Protein AF-A0A1G4JLS9-F1 (afdb_monomer_lite)

Foldseek 3Di:
DPPCPFLLNPPVLVLLVVQLVLLVVQLVLLVVLCVLVPPPLLSVLSNLLSVLSNVLSVLVNVQSVLQVCCVVPVPPGDHDQLVSVLSSQLSNLLSLLSLLVSLLVLFDDDPPDPVVVVVLNVLSVQLSVLLNVLSVLCSVADPSNVVSLVSQLVSLVSSVVSSVVSLVVSVVVCVVCVVVDDPSNVLSNVLSVQLVVLVVLQSVLSNQQSVQDDSPPPDADQSHPRRHDVVSCCPRHVVSVSVNSVSSSVSSVVSSVVVVVVVVVVVVVVVVVVVD

pLDDT: mean 86.41, std 11.52, range [33.66, 98.06]

Sequence (276 aa):
MSSKVTFWDGKEHIVYVVEIAFYSVLFIASVAALLRRRQLVKGTILCTISALKISGSAVSVHAAIQTVNAINSPDTSKFPSTSLVTVGAILTSLATAPLLVLTRAFCPEDSLHKKLQRFSRILVIVPAILAIVGYNYWADGGSSMDTGIALVKASSILYVALYLLFVASGLKKYLQIRDSATRLEATGIFIVLTAMPFFIVRFVFVIASSFSLTTNMNAHHKFSYFDGDWRISLSMFVVMEFVVEIVYCFGVHLLISREAQQSFASSDEATEKESA

Radius of gyration: 21.75 Å; chains: 1; bounding box: 63×38×75 Å

Structure (mmCIF, N/CA/C/O backbone):
data_AF-A0A1G4JLS9-F1
#
_entry.id   AF-A0A1G4JLS9-F1
#
loop_
_atom_site.group_PDB
_atom_site.id
_atom_site.type_symbol
_atom_site.label_atom_id
_atom_site.label_alt_id
_atom_site.label_comp_id
_atom_site.label_asym_id
_atom_site.label_entity_id
_atom_site.label_seq_id
_atom_site.pdbx_PDB_ins_code
_atom_site.Cartn_x
_atom_site.Cartn_y
_atom_site.Cartn_z
_atom_site.occupancy
_atom_site.B_iso_or_equiv
_atom_site.auth_seq_id
_atom_site.auth_comp_id
_atom_site.auth_asym_id
_atom_site.auth_atom_id
_atom_site.pdbx_PDB_model_num
ATOM 1 N N . MET A 1 1 ? 26.546 -19.305 -27.767 1.00 33.66 1 MET A N 1
ATOM 2 C CA . MET A 1 1 ? 25.163 -18.835 -27.989 1.00 33.66 1 MET A CA 1
ATOM 3 C C . MET A 1 1 ? 24.545 -18.559 -26.627 1.00 33.66 1 MET A C 1
ATOM 5 O O . MET A 1 1 ? 24.064 -19.494 -26.004 1.00 33.66 1 MET A O 1
ATOM 9 N N . SER A 1 2 ? 24.643 -17.331 -26.103 1.00 34.75 2 SER A N 1
ATOM 10 C CA . SER A 1 2 ? 23.827 -16.970 -24.941 1.00 34.75 2 SER A CA 1
ATOM 11 C C . SER A 1 2 ? 22.430 -16.690 -25.478 1.00 34.75 2 SER A C 1
ATOM 13 O O . SER A 1 2 ? 22.245 -15.818 -26.328 1.00 34.75 2 SER A O 1
ATOM 15 N N . SER A 1 3 ? 21.448 -17.491 -25.073 1.00 38.50 3 SER A N 1
ATOM 16 C CA . SER A 1 3 ? 20.059 -17.112 -25.281 1.00 38.50 3 SER A CA 1
ATOM 17 C C . SER A 1 3 ? 19.893 -15.770 -24.581 1.00 38.50 3 SER A C 1
ATOM 19 O O . SER A 1 3 ? 20.027 -15.694 -23.358 1.00 38.50 3 SER A O 1
ATOM 21 N N . LYS A 1 4 ? 19.676 -14.700 -25.352 1.00 44.28 4 LYS A N 1
ATOM 22 C CA . LYS A 1 4 ? 19.118 -13.458 -24.828 1.00 44.28 4 LYS A CA 1
ATOM 23 C C . LYS A 1 4 ? 17.737 -13.830 -24.300 1.00 44.28 4 LYS A C 1
ATOM 25 O O . LYS A 1 4 ? 16.758 -13.759 -25.030 1.00 44.28 4 LYS A O 1
ATOM 30 N N . VAL A 1 5 ? 17.688 -14.305 -23.059 1.00 42.56 5 VAL A N 1
ATOM 31 C CA . VAL A 1 5 ? 16.468 -14.324 -22.264 1.00 42.56 5 VAL A CA 1
ATOM 32 C C . VAL A 1 5 ? 16.201 -12.849 -22.021 1.00 42.56 5 VAL A C 1
ATOM 34 O O . VAL A 1 5 ? 16.728 -12.244 -21.092 1.00 42.56 5 VAL A O 1
ATOM 37 N N . THR A 1 6 ? 15.559 -12.204 -22.992 1.00 47.75 6 THR A N 1
ATOM 38 C CA . THR A 1 6 ? 15.096 -10.837 -22.823 1.00 47.75 6 THR A CA 1
ATOM 39 C C . THR A 1 6 ? 14.130 -10.867 -21.657 1.00 47.75 6 THR A C 1
ATOM 41 O O . THR A 1 6 ? 13.272 -11.741 -21.617 1.00 47.75 6 THR A O 1
ATOM 44 N N . PHE A 1 7 ? 14.292 -9.924 -20.734 1.00 45.03 7 PHE A N 1
ATOM 45 C CA . PHE A 1 7 ? 13.450 -9.665 -19.562 1.00 45.03 7 PHE A CA 1
ATOM 46 C C . PHE A 1 7 ? 11.946 -9.977 -19.760 1.00 45.03 7 PHE A C 1
ATOM 48 O O . PHE A 1 7 ? 11.290 -10.527 -18.887 1.00 45.03 7 PHE A O 1
ATOM 55 N N . TRP A 1 8 ? 11.442 -9.771 -20.975 1.00 49.97 8 TRP A N 1
ATOM 56 C CA . TRP A 1 8 ? 10.083 -10.038 -21.446 1.00 49.97 8 TRP A CA 1
ATOM 57 C C . TRP A 1 8 ? 9.757 -11.501 -21.799 1.00 49.97 8 TRP A C 1
ATOM 59 O O . TRP A 1 8 ? 8.932 -11.755 -22.680 1.00 49.97 8 TRP A O 1
ATOM 69 N N . ASP A 1 9 ? 10.394 -12.472 -21.149 1.00 54.06 9 ASP A N 1
ATOM 70 C CA . ASP A 1 9 ? 10.173 -13.899 -21.395 1.00 54.06 9 ASP A CA 1
ATOM 71 C C . ASP A 1 9 ? 8.788 -14.326 -20.873 1.00 54.06 9 ASP A C 1
ATOM 73 O O . ASP A 1 9 ? 8.632 -14.752 -19.732 1.00 54.06 9 ASP A O 1
ATOM 77 N N . GLY A 1 10 ? 7.752 -14.121 -21.695 1.00 57.81 10 GLY A N 1
ATOM 78 C CA . GLY A 1 10 ? 6.450 -14.802 -21.718 1.00 57.81 10 GLY A CA 1
ATOM 79 C C . GLY A 1 10 ? 5.593 -14.897 -20.445 1.00 57.81 10 GLY A C 1
ATOM 80 O O . GLY A 1 10 ? 4.508 -15.461 -20.525 1.00 57.81 10 GLY A O 1
ATOM 81 N N . LYS A 1 11 ? 6.024 -14.420 -19.273 1.00 70.69 11 LYS A N 1
ATOM 82 C CA . LYS A 1 11 ? 5.353 -14.717 -17.991 1.00 70.69 11 LYS A CA 1
ATOM 83 C C . LYS A 1 11 ? 5.111 -13.502 -17.103 1.00 70.69 11 LYS A C 1
ATOM 85 O O . LYS A 1 11 ? 4.251 -13.573 -16.233 1.00 70.69 11 LYS A O 1
ATOM 90 N N . GLU A 1 12 ? 5.770 -12.371 -17.336 1.00 70.69 12 GLU A N 1
ATOM 91 C CA . GLU A 1 12 ? 5.526 -11.153 -16.544 1.00 70.69 12 GLU A CA 1
ATOM 92 C C . GLU A 1 12 ? 4.135 -10.557 -16.768 1.00 70.69 12 GLU A C 1
ATOM 94 O O . GLU A 1 12 ? 3.485 -10.113 -15.825 1.00 70.69 12 GLU A O 1
ATOM 99 N N . HIS A 1 13 ? 3.613 -10.625 -17.996 1.00 77.25 13 HIS A N 1
ATOM 100 C CA . HIS A 1 13 ? 2.239 -10.200 -18.265 1.00 77.25 13 HIS A CA 1
ATOM 101 C C . HIS A 1 13 ? 1.221 -11.025 -17.462 1.00 77.25 13 HIS A C 1
ATOM 103 O O . HIS A 1 13 ? 0.195 -10.491 -17.053 1.00 77.25 13 HIS A O 1
ATOM 109 N N . ILE A 1 14 ? 1.524 -12.299 -17.176 1.00 83.81 14 ILE A N 1
ATOM 110 C CA . ILE A 1 14 ? 0.695 -13.142 -16.306 1.00 83.81 14 ILE A CA 1
ATOM 111 C C . ILE A 1 14 ? 0.700 -12.578 -14.883 1.00 83.81 14 ILE A C 1
ATOM 113 O O . ILE A 1 14 ? -0.362 -12.496 -14.274 1.00 83.81 14 ILE A O 1
ATOM 117 N N . VAL A 1 15 ? 1.856 -12.138 -14.370 1.00 86.62 15 VAL A N 1
ATOM 118 C CA . VAL A 1 15 ? 1.964 -11.527 -13.033 1.00 86.62 15 VAL A CA 1
ATOM 119 C C . VAL A 1 15 ? 1.059 -10.303 -12.926 1.00 86.62 15 VAL A C 1
ATOM 121 O O . VAL A 1 15 ? 0.224 -10.250 -12.026 1.00 86.62 15 VAL A O 1
ATOM 124 N N . TYR A 1 16 ? 1.128 -9.375 -13.881 1.00 88.06 16 TYR A N 1
ATOM 125 C CA . TYR A 1 16 ? 0.281 -8.183 -13.836 1.00 88.06 16 TYR A CA 1
ATOM 126 C C . TYR A 1 16 ? -1.215 -8.489 -14.016 1.00 88.06 16 TYR A C 1
ATOM 128 O O . TYR A 1 16 ? -2.055 -7.832 -13.404 1.00 88.06 16 TYR A O 1
ATOM 136 N N . VAL A 1 17 ? -1.580 -9.495 -14.819 1.00 90.12 17 VAL A N 1
ATOM 137 C CA . VAL A 1 17 ? -2.979 -9.950 -14.928 1.00 90.12 17 VAL A CA 1
ATOM 138 C C . VAL A 1 17 ? -3.469 -10.527 -13.597 1.00 90.12 17 VAL A C 1
ATOM 140 O O . VAL A 1 17 ? -4.585 -10.224 -13.171 1.00 90.12 17 VAL A O 1
ATOM 143 N N . VAL A 1 18 ? -2.634 -11.316 -12.915 1.00 92.31 18 VAL A N 1
ATOM 144 C CA . VAL A 1 18 ? -2.929 -11.843 -11.575 1.00 92.31 18 VAL A CA 1
ATOM 145 C C . VAL A 1 18 ? -3.077 -10.705 -10.564 1.00 92.31 18 VAL A C 1
ATOM 147 O O . VAL A 1 18 ? -4.016 -10.734 -9.770 1.00 92.31 18 VAL A O 1
ATOM 150 N N . GLU A 1 19 ? -2.226 -9.676 -10.625 1.00 93.00 19 GLU A N 1
ATOM 151 C CA . GLU A 1 19 ? -2.379 -8.456 -9.823 1.00 93.00 19 GLU A CA 1
ATOM 152 C C . GLU A 1 19 ? -3.727 -7.783 -10.072 1.00 93.00 19 GLU A C 1
ATOM 154 O O . GLU A 1 19 ? -4.482 -7.575 -9.124 1.00 93.00 19 GLU A O 1
ATOM 159 N N . ILE A 1 20 ? -4.093 -7.511 -11.326 1.00 94.12 20 ILE A N 1
ATOM 160 C CA . ILE A 1 20 ? -5.385 -6.886 -11.650 1.00 94.12 20 ILE A CA 1
ATOM 161 C C . ILE A 1 20 ? -6.549 -7.705 -11.081 1.00 94.12 20 ILE A C 1
ATOM 163 O O . ILE A 1 20 ? -7.457 -7.131 -10.473 1.00 94.12 20 ILE A O 1
ATOM 167 N N . ALA A 1 21 ? -6.528 -9.031 -11.239 1.00 96.69 21 ALA A N 1
ATOM 168 C CA . ALA A 1 21 ? -7.569 -9.905 -10.705 1.00 96.69 21 ALA A CA 1
ATOM 169 C C . ALA A 1 21 ? -7.642 -9.833 -9.169 1.00 96.69 21 ALA A C 1
ATOM 171 O O . ALA A 1 21 ? -8.723 -9.634 -8.610 1.00 96.69 21 ALA A O 1
ATOM 172 N N . PHE A 1 22 ? -6.495 -9.927 -8.492 1.00 97.00 22 PHE A N 1
ATOM 173 C CA . PHE A 1 22 ? -6.398 -9.832 -7.037 1.00 97.00 22 PHE A CA 1
ATOM 174 C C . PHE A 1 22 ? -6.927 -8.488 -6.515 1.00 97.00 22 PHE A C 1
ATOM 176 O O . PHE A 1 22 ? -7.829 -8.458 -5.673 1.00 97.00 22 PHE A O 1
ATOM 183 N N . TYR A 1 23 ? -6.438 -7.372 -7.061 1.00 96.69 23 TYR A N 1
ATOM 184 C CA . TYR A 1 23 ? -6.847 -6.035 -6.631 1.00 96.69 23 TYR A CA 1
ATOM 185 C C . TYR A 1 23 ? -8.302 -5.720 -6.985 1.00 96.69 23 TYR A C 1
ATOM 187 O O . TYR A 1 23 ? -8.937 -4.942 -6.278 1.00 96.69 23 TYR A O 1
ATOM 195 N N . SER A 1 24 ? -8.874 -6.341 -8.020 1.00 97.38 24 SER A N 1
ATOM 196 C CA . SER A 1 24 ? -10.307 -6.219 -8.324 1.00 97.38 24 SER A CA 1
ATOM 197 C C . SER A 1 24 ? -11.171 -6.867 -7.239 1.00 97.38 24 SER A C 1
ATOM 199 O O . SER A 1 24 ? -12.146 -6.270 -6.780 1.00 97.38 24 SER A O 1
ATOM 201 N N . VAL A 1 25 ? -10.791 -8.060 -6.766 1.00 97.75 25 VAL A N 1
ATOM 202 C CA . VAL A 1 25 ? -11.464 -8.719 -5.633 1.00 97.75 25 VAL A CA 1
ATOM 203 C C . VAL A 1 25 ? -11.295 -7.894 -4.357 1.00 97.75 25 VAL A C 1
ATOM 205 O O . VAL A 1 25 ? -12.270 -7.659 -3.638 1.00 97.75 25 VAL A O 1
ATOM 208 N N . LEU A 1 26 ? -10.082 -7.395 -4.100 1.00 96.62 26 LEU A N 1
ATOM 209 C CA . LEU A 1 26 ? -9.798 -6.526 -2.960 1.00 96.62 26 LEU A CA 1
ATOM 210 C C . LEU A 1 26 ? -10.627 -5.236 -3.009 1.00 96.62 26 LEU A C 1
ATOM 212 O O . LEU A 1 26 ? -11.177 -4.820 -1.987 1.00 96.62 26 LEU A O 1
ATOM 216 N N . PHE A 1 27 ? -10.780 -4.631 -4.189 1.00 97.25 27 PHE A N 1
ATOM 217 C CA . PHE A 1 27 ? -11.602 -3.443 -4.395 1.00 97.25 27 PHE A CA 1
ATOM 218 C C . PHE A 1 27 ? -13.064 -3.716 -4.035 1.00 97.25 27 PHE A C 1
ATOM 220 O O . PHE A 1 27 ? -13.645 -2.970 -3.248 1.00 97.25 27 PHE A O 1
ATOM 227 N N . ILE A 1 28 ? -13.640 -4.827 -4.510 1.00 97.94 28 ILE A N 1
ATOM 228 C CA . ILE A 1 28 ? -15.012 -5.232 -4.164 1.00 97.94 28 ILE A CA 1
ATOM 229 C C . ILE A 1 28 ? -15.156 -5.439 -2.648 1.00 97.94 28 ILE A C 1
ATOM 231 O O . ILE A 1 28 ? -16.092 -4.919 -2.037 1.00 97.94 28 ILE A O 1
ATOM 235 N N . ALA A 1 29 ? -14.213 -6.142 -2.013 1.00 96.69 29 ALA A N 1
ATOM 236 C CA . ALA A 1 29 ? -14.224 -6.361 -0.566 1.00 96.69 29 ALA A CA 1
ATOM 237 C C . ALA A 1 29 ? -14.109 -5.047 0.231 1.00 96.69 29 ALA A C 1
ATOM 239 O O . ALA A 1 29 ? -14.712 -4.905 1.300 1.00 96.69 29 ALA A O 1
ATOM 240 N N . SER A 1 30 ? -13.369 -4.074 -0.299 1.00 95.25 30 SER A N 1
ATOM 241 C CA . SER A 1 30 ? -13.183 -2.747 0.296 1.00 95.25 30 SER A CA 1
ATOM 242 C C . SER A 1 30 ? -14.433 -1.879 0.154 1.00 95.25 30 SER A C 1
ATOM 244 O O . SER A 1 30 ? -14.849 -1.235 1.118 1.00 95.25 30 SER A O 1
ATOM 246 N N . VAL A 1 31 ? -15.099 -1.929 -1.002 1.00 96.44 31 VAL A N 1
ATOM 247 C CA . VAL A 1 31 ? -16.407 -1.294 -1.217 1.00 96.44 31 VAL A CA 1
ATOM 248 C C . VAL A 1 31 ? -17.454 -1.906 -0.285 1.00 96.44 31 VAL A C 1
ATOM 250 O O . VAL A 1 31 ? -18.204 -1.175 0.359 1.00 96.44 31 VAL A O 1
ATOM 253 N N . ALA A 1 32 ? -17.466 -3.231 -0.116 1.00 95.88 32 ALA A N 1
ATOM 254 C CA . ALA A 1 32 ? -18.351 -3.888 0.844 1.00 95.88 32 ALA A CA 1
ATOM 255 C C . ALA A 1 32 ? -18.103 -3.408 2.289 1.00 95.88 32 ALA A C 1
ATOM 257 O O . ALA A 1 32 ? -19.057 -3.194 3.040 1.00 95.88 32 ALA A O 1
ATOM 258 N N . ALA A 1 33 ? -16.843 -3.181 2.678 1.00 93.44 33 ALA A N 1
ATOM 259 C CA . ALA A 1 33 ? -16.509 -2.586 3.974 1.00 93.44 33 ALA A CA 1
ATOM 260 C C . ALA A 1 33 ? -17.016 -1.134 4.104 1.00 93.44 33 ALA A C 1
ATOM 262 O O . ALA A 1 33 ? -17.535 -0.762 5.159 1.00 93.44 33 ALA A O 1
ATOM 263 N N . LEU A 1 34 ? -16.932 -0.329 3.035 1.00 93.88 34 LEU A N 1
ATOM 264 C CA . LEU A 1 34 ? -17.463 1.040 2.996 1.00 93.88 34 LEU A CA 1
ATOM 265 C C . LEU A 1 34 ? -18.986 1.094 3.141 1.00 93.88 34 LEU A C 1
ATOM 267 O O . LEU A 1 34 ? -19.503 1.917 3.898 1.00 93.88 34 LEU A O 1
ATOM 271 N N . LEU A 1 35 ? -19.707 0.195 2.467 1.00 95.00 35 LEU A N 1
ATOM 272 C CA . LEU A 1 35 ? -21.170 0.133 2.526 1.00 95.00 35 LEU A CA 1
ATOM 273 C C . LEU A 1 35 ? -21.692 -0.155 3.941 1.00 95.00 35 LEU A C 1
ATOM 275 O O . LEU A 1 35 ? -22.778 0.294 4.297 1.00 95.00 35 LEU A O 1
ATOM 279 N N . ARG A 1 36 ? -20.896 -0.825 4.786 1.00 92.94 36 ARG A N 1
ATOM 280 C CA . ARG A 1 36 ? -21.226 -1.076 6.200 1.00 92.94 36 ARG A CA 1
ATOM 281 C C . ARG A 1 36 ? -21.041 0.149 7.111 1.00 92.94 36 ARG A C 1
ATOM 283 O O . ARG A 1 36 ? -21.369 0.060 8.288 1.00 92.94 36 ARG A O 1
ATOM 290 N N . ARG A 1 37 ? -20.515 1.275 6.603 1.00 87.94 37 ARG A N 1
ATOM 291 C CA . ARG A 1 37 ? -20.377 2.607 7.248 1.00 87.94 37 ARG A CA 1
ATOM 292 C C . ARG A 1 37 ? -19.648 2.704 8.601 1.00 87.94 37 ARG A C 1
ATOM 294 O O . ARG A 1 37 ? -19.473 3.811 9.094 1.00 87.94 37 ARG A O 1
ATOM 301 N N . ARG A 1 38 ? -19.169 1.604 9.188 1.00 84.94 38 ARG A N 1
ATOM 302 C CA . ARG A 1 38 ? -18.485 1.609 10.497 1.00 84.94 38 ARG A CA 1
ATOM 303 C C . ARG A 1 38 ? -17.008 2.014 10.419 1.00 84.94 38 ARG A C 1
ATOM 305 O O . ARG A 1 38 ? -16.532 2.800 11.224 1.00 84.94 38 ARG A O 1
ATOM 312 N N . GLN A 1 39 ? -16.294 1.546 9.393 1.00 89.38 39 GLN A N 1
ATOM 313 C CA . GLN A 1 39 ? -14.849 1.770 9.216 1.00 89.38 39 GLN A CA 1
ATOM 314 C C . GLN A 1 39 ? -14.535 2.542 7.927 1.00 89.38 39 GLN A C 1
ATOM 316 O O . GLN A 1 39 ? -13.694 2.127 7.128 1.00 89.38 39 GLN A O 1
ATOM 321 N N . LEU A 1 40 ? -15.214 3.678 7.719 1.00 90.94 40 LEU A N 1
ATOM 322 C CA . LEU A 1 40 ? -15.124 4.458 6.476 1.00 90.94 40 LEU A CA 1
ATOM 323 C C . LEU A 1 40 ? -13.686 4.843 6.117 1.00 90.94 40 LEU A C 1
ATOM 325 O O . LEU A 1 40 ? -13.278 4.670 4.978 1.00 90.94 40 LEU A O 1
ATOM 329 N N . VAL A 1 41 ? -12.887 5.300 7.086 1.00 91.56 41 VAL A N 1
ATOM 330 C CA . VAL A 1 41 ? -11.501 5.724 6.822 1.00 91.56 41 VAL A CA 1
ATOM 331 C C . VAL A 1 41 ? -10.661 4.563 6.284 1.00 91.56 41 VAL A C 1
ATOM 333 O O . VAL A 1 41 ? -10.018 4.706 5.247 1.00 91.56 41 VAL A O 1
ATOM 336 N N . LYS A 1 42 ? -10.694 3.400 6.949 1.00 93.56 42 LYS A N 1
ATOM 337 C CA . LYS A 1 42 ? -9.907 2.224 6.544 1.00 93.56 42 LYS A CA 1
ATOM 338 C C . LYS A 1 42 ? -10.390 1.661 5.204 1.00 93.56 42 LYS A C 1
ATOM 340 O O . LYS A 1 42 ? -9.569 1.355 4.345 1.00 93.56 42 LYS A O 1
ATOM 345 N N . GLY A 1 43 ? -11.710 1.590 5.007 1.00 93.56 43 GLY A N 1
ATOM 346 C CA . GLY A 1 43 ? -12.318 1.154 3.748 1.00 93.56 43 GLY A CA 1
ATOM 347 C C . GLY A 1 43 ? -11.975 2.072 2.571 1.00 93.56 43 GLY A C 1
ATOM 348 O O . GLY A 1 43 ? -11.622 1.579 1.502 1.00 93.56 43 GLY A O 1
ATOM 349 N N . THR A 1 44 ? -11.993 3.397 2.768 1.00 95.25 44 THR A N 1
ATOM 350 C CA . THR A 1 44 ? -11.629 4.369 1.724 1.00 95.25 44 THR A CA 1
ATOM 351 C C . THR A 1 44 ? -10.164 4.220 1.348 1.00 95.25 44 THR A C 1
ATOM 353 O O . THR A 1 44 ? -9.842 4.193 0.166 1.00 95.25 44 THR A O 1
ATOM 356 N N . ILE A 1 45 ? -9.275 4.070 2.336 1.00 95.06 45 ILE A N 1
ATOM 357 C CA . ILE A 1 45 ? -7.846 3.874 2.076 1.00 95.06 45 ILE A CA 1
ATOM 358 C C . ILE A 1 45 ? -7.607 2.589 1.267 1.00 95.06 45 ILE A C 1
ATOM 360 O O . ILE A 1 45 ? -6.865 2.634 0.289 1.00 95.06 45 ILE A O 1
ATOM 364 N N . LEU A 1 46 ? -8.264 1.473 1.612 1.00 94.94 46 LEU A N 1
ATOM 365 C CA . LEU A 1 46 ? -8.174 0.224 0.843 1.00 94.94 46 LEU A CA 1
ATOM 366 C C . LEU A 1 46 ? -8.702 0.363 -0.594 1.00 94.94 46 LEU A C 1
ATOM 368 O O . LEU A 1 46 ? -8.092 -0.162 -1.528 1.00 94.94 46 LEU A O 1
ATOM 372 N N . CYS A 1 47 ? -9.794 1.109 -0.795 1.00 95.69 47 CYS A N 1
ATOM 373 C CA . CYS A 1 47 ? -10.295 1.411 -2.138 1.00 95.69 47 CYS A CA 1
ATOM 374 C C . CYS A 1 47 ? -9.273 2.219 -2.944 1.00 95.69 47 CYS A C 1
ATOM 376 O O . CYS A 1 47 ? -9.027 1.896 -4.103 1.00 95.69 47 CYS A O 1
ATOM 378 N N . THR A 1 48 ? -8.641 3.225 -2.330 1.00 94.44 48 THR A N 1
ATOM 379 C CA . THR A 1 48 ? -7.590 4.026 -2.973 1.00 94.44 48 THR A CA 1
ATOM 380 C C . THR A 1 48 ? -6.379 3.174 -3.348 1.00 94.44 48 THR A C 1
ATOM 382 O O . THR A 1 48 ? -5.882 3.308 -4.463 1.00 94.44 48 THR A O 1
ATOM 385 N N . ILE A 1 49 ? -5.921 2.283 -2.458 1.00 94.19 49 ILE A N 1
ATOM 386 C CA . ILE A 1 49 ? -4.825 1.341 -2.748 1.00 94.19 49 ILE A CA 1
ATOM 387 C C . ILE A 1 49 ? -5.185 0.494 -3.969 1.00 94.19 49 ILE A C 1
ATOM 389 O O . ILE A 1 49 ? -4.454 0.498 -4.957 1.00 94.19 49 ILE A O 1
ATOM 393 N N . SER A 1 50 ? -6.350 -0.155 -3.933 1.00 94.88 50 SER A N 1
ATOM 394 C CA . SER A 1 50 ? -6.796 -1.050 -5.004 1.00 94.88 50 SER A CA 1
ATOM 395 C C . SER A 1 50 ? -6.945 -0.310 -6.338 1.00 94.88 50 SER A C 1
ATOM 397 O O . SER A 1 50 ? -6.494 -0.801 -7.366 1.00 94.88 50 SER A O 1
ATOM 399 N N . ALA A 1 51 ? -7.505 0.905 -6.340 1.00 94.81 51 ALA A N 1
ATOM 400 C CA . ALA A 1 51 ? -7.657 1.711 -7.550 1.00 94.81 51 ALA A CA 1
ATOM 401 C C . ALA A 1 51 ? -6.304 2.121 -8.159 1.00 94.81 51 ALA A C 1
ATOM 403 O O . ALA A 1 51 ? -6.113 2.004 -9.373 1.00 94.81 51 ALA A O 1
ATOM 404 N N . LEU A 1 52 ? -5.347 2.557 -7.328 1.00 93.38 52 LEU A N 1
ATOM 405 C CA . LEU A 1 52 ? -3.993 2.898 -7.778 1.00 93.38 52 LEU A CA 1
ATOM 406 C C . LEU A 1 52 ? -3.270 1.673 -8.342 1.00 93.38 52 LEU A C 1
ATOM 408 O O . LEU A 1 52 ? -2.612 1.771 -9.375 1.00 93.38 52 LEU A O 1
ATOM 412 N N . LYS A 1 53 ? -3.432 0.516 -7.697 1.00 93.25 53 LYS A N 1
ATOM 413 C CA . LYS A 1 53 ? -2.799 -0.741 -8.095 1.00 93.25 53 LYS A CA 1
ATOM 414 C C . LYS A 1 53 ? -3.375 -1.332 -9.370 1.00 93.25 53 LYS A C 1
ATOM 416 O O . LYS A 1 53 ? -2.600 -1.721 -10.239 1.00 93.25 53 LYS A O 1
ATOM 421 N N . ILE A 1 54 ? -4.698 -1.322 -9.536 1.00 93.94 54 ILE A N 1
ATOM 422 C CA . ILE A 1 54 ? -5.348 -1.6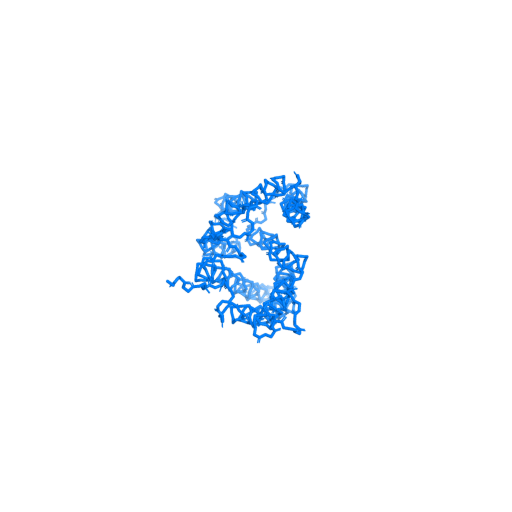98 -10.800 1.00 93.94 54 ILE A CA 1
ATOM 423 C C . ILE A 1 54 ? -4.864 -0.776 -11.923 1.00 93.94 54 ILE A C 1
ATOM 425 O O . ILE A 1 54 ? -4.474 -1.262 -12.979 1.00 93.94 54 ILE A O 1
ATOM 429 N N . SER A 1 55 ? -4.827 0.541 -11.685 1.00 93.06 55 SER A N 1
ATOM 430 C CA . SER A 1 55 ? -4.385 1.516 -12.692 1.00 93.06 55 SER A CA 1
ATOM 431 C C . SER A 1 55 ? -2.917 1.314 -13.081 1.00 93.06 55 SER A C 1
ATOM 433 O O . SER A 1 55 ? -2.601 1.250 -14.266 1.00 93.06 55 SER A O 1
ATOM 435 N N . GLY A 1 56 ? -2.022 1.164 -12.099 1.00 89.69 56 GLY A N 1
ATOM 436 C CA . GLY A 1 56 ? -0.599 0.909 -12.335 1.00 89.69 56 GLY A CA 1
ATOM 437 C C . GLY A 1 56 ? -0.358 -0.412 -13.062 1.00 89.69 56 GLY A C 1
ATOM 438 O O . GLY A 1 56 ? 0.349 -0.437 -14.066 1.00 89.69 56 GLY A O 1
ATOM 439 N N . SER A 1 57 ? -1.019 -1.485 -12.621 1.00 89.81 57 SER A N 1
ATOM 440 C CA . SER A 1 57 ? -0.910 -2.804 -13.253 1.00 89.81 57 SER A CA 1
ATOM 441 C C . SER A 1 57 ? -1.461 -2.798 -14.676 1.00 89.81 57 SER A C 1
ATOM 443 O O . SER A 1 57 ? -0.849 -3.385 -15.557 1.00 89.81 57 SER A O 1
ATOM 445 N N . ALA A 1 58 ? -2.569 -2.100 -14.945 1.00 91.12 58 ALA A N 1
ATOM 446 C CA . ALA A 1 58 ? -3.130 -1.986 -16.292 1.00 91.12 58 ALA A CA 1
ATOM 447 C C . ALA A 1 58 ? -2.174 -1.272 -17.261 1.00 91.12 58 ALA A C 1
ATOM 449 O O . ALA A 1 58 ? -1.994 -1.723 -18.394 1.00 91.12 58 ALA A O 1
ATOM 450 N N . VAL A 1 59 ? -1.518 -0.197 -16.806 1.00 90.81 59 VAL A N 1
ATOM 451 C CA . VAL A 1 59 ? -0.477 0.495 -17.583 1.00 90.81 59 VAL A CA 1
ATOM 452 C C . VAL A 1 59 ? 0.710 -0.436 -17.845 1.00 90.81 59 VAL A C 1
ATOM 454 O O . VAL A 1 59 ? 1.165 -0.531 -18.986 1.00 90.81 59 VAL A O 1
ATOM 457 N N . SER A 1 60 ? 1.167 -1.178 -16.833 1.00 86.81 60 SER A N 1
ATOM 458 C CA . SER A 1 60 ? 2.267 -2.137 -16.980 1.00 86.81 60 SER A CA 1
ATOM 459 C C . SER A 1 60 ? 1.920 -3.315 -17.899 1.00 86.81 60 SER A C 1
ATOM 461 O O . SER A 1 60 ? 2.748 -3.694 -18.724 1.00 86.81 60 SER A O 1
ATOM 463 N N . VAL A 1 61 ? 0.690 -3.851 -17.849 1.00 88.81 61 VAL A N 1
ATOM 464 C CA . VAL A 1 61 ? 0.198 -4.857 -18.815 1.00 88.81 61 VAL A CA 1
ATOM 465 C C . VAL A 1 61 ? 0.246 -4.295 -20.228 1.00 88.81 61 VAL A C 1
ATOM 467 O O . VAL A 1 61 ? 0.726 -4.969 -21.136 1.00 88.81 61 VAL A O 1
ATOM 470 N N . HIS A 1 62 ? -0.236 -3.067 -20.430 1.00 88.31 62 HIS A N 1
ATOM 471 C CA . HIS A 1 62 ? -0.237 -2.453 -21.753 1.00 88.31 62 HIS A CA 1
ATOM 472 C C . HIS A 1 62 ? 1.185 -2.289 -22.302 1.00 88.31 62 HIS A C 1
ATOM 474 O O . HIS A 1 62 ? 1.439 -2.649 -23.452 1.00 88.31 62 HIS A O 1
ATOM 480 N N . ALA A 1 63 ? 2.121 -1.825 -21.467 1.00 85.50 63 ALA A N 1
ATOM 481 C CA . ALA A 1 63 ? 3.534 -1.740 -21.823 1.00 85.50 63 ALA A CA 1
ATOM 482 C C . ALA A 1 63 ? 4.118 -3.122 -22.165 1.00 85.50 63 ALA A C 1
ATOM 484 O O . ALA A 1 63 ? 4.773 -3.271 -23.195 1.00 85.50 63 ALA A O 1
ATOM 485 N N . ALA A 1 64 ? 3.818 -4.147 -21.362 1.00 82.38 64 ALA A N 1
ATOM 486 C CA . ALA A 1 64 ? 4.281 -5.512 -21.593 1.00 82.38 64 ALA A CA 1
ATOM 487 C C . ALA A 1 64 ? 3.762 -6.093 -22.918 1.00 82.38 64 ALA A C 1
ATOM 489 O O . ALA A 1 64 ? 4.527 -6.695 -23.672 1.00 82.38 64 ALA A O 1
ATOM 490 N N . ILE A 1 65 ? 2.482 -5.875 -23.239 1.00 83.38 65 ILE A N 1
ATOM 491 C CA . ILE A 1 65 ? 1.878 -6.312 -24.506 1.00 83.38 65 ILE A CA 1
ATOM 492 C C . ILE A 1 65 ? 2.559 -5.624 -25.694 1.00 83.38 65 ILE A C 1
ATOM 494 O O . ILE A 1 65 ? 2.887 -6.292 -26.674 1.00 83.38 65 ILE A O 1
ATOM 498 N N . GLN A 1 66 ? 2.803 -4.311 -25.615 1.00 84.06 66 GLN A N 1
ATOM 499 C CA . GLN A 1 66 ? 3.513 -3.587 -26.676 1.00 84.06 66 GLN A CA 1
ATOM 500 C C . GLN A 1 66 ? 4.916 -4.154 -26.902 1.00 84.06 66 GLN A C 1
ATOM 502 O O . GLN A 1 66 ? 5.314 -4.341 -28.051 1.00 84.06 66 GLN A O 1
ATOM 507 N N . THR A 1 67 ? 5.636 -4.493 -25.831 1.00 78.75 67 THR A N 1
ATOM 508 C CA . THR A 1 67 ? 6.959 -5.106 -25.957 1.00 78.75 67 THR A CA 1
ATOM 509 C C . THR A 1 67 ? 6.904 -6.475 -26.622 1.00 78.75 67 THR A C 1
ATOM 511 O O . THR A 1 67 ? 7.676 -6.739 -27.541 1.00 78.75 67 THR A O 1
ATOM 514 N N . VAL A 1 68 ? 5.983 -7.344 -26.195 1.00 78.31 68 VAL A N 1
ATOM 515 C CA . VAL A 1 68 ? 5.826 -8.683 -26.786 1.00 78.31 68 VAL A CA 1
ATOM 516 C C . VAL A 1 68 ? 5.481 -8.581 -28.273 1.00 78.31 68 VAL A C 1
ATOM 518 O O . VAL A 1 68 ? 6.062 -9.298 -29.087 1.00 78.31 68 VAL A O 1
ATOM 521 N N . ASN A 1 69 ? 4.599 -7.653 -28.648 1.00 81.56 69 ASN A N 1
ATOM 522 C CA . ASN A 1 69 ? 4.269 -7.409 -30.049 1.00 81.56 69 ASN A CA 1
ATOM 523 C C . ASN A 1 69 ? 5.495 -6.923 -30.835 1.00 81.56 69 ASN A C 1
ATOM 525 O O . ASN A 1 69 ? 5.788 -7.487 -31.884 1.00 81.56 69 ASN A O 1
ATOM 529 N N . ALA A 1 70 ? 6.261 -5.961 -30.304 1.00 80.50 70 ALA A N 1
ATOM 530 C CA . ALA A 1 70 ? 7.480 -5.447 -30.940 1.00 80.50 70 ALA A CA 1
ATOM 531 C C . ALA A 1 70 ? 8.537 -6.530 -31.185 1.00 80.50 70 ALA A C 1
ATOM 533 O O . ALA A 1 70 ? 9.207 -6.511 -32.214 1.00 80.50 70 ALA A O 1
ATOM 534 N N . ILE A 1 71 ? 8.656 -7.501 -30.277 1.00 78.31 71 ILE A N 1
ATOM 535 C CA . ILE A 1 71 ? 9.571 -8.639 -30.429 1.00 78.31 71 ILE A CA 1
ATOM 536 C C . ILE A 1 71 ? 9.062 -9.625 -31.492 1.00 78.31 71 ILE A C 1
ATOM 538 O O . ILE A 1 71 ? 9.845 -10.095 -32.314 1.00 78.31 71 ILE A O 1
ATOM 542 N N . ASN A 1 72 ? 7.763 -9.934 -31.491 1.00 81.12 72 ASN A N 1
ATOM 543 C CA . ASN A 1 72 ? 7.169 -10.913 -32.409 1.00 81.12 72 ASN A CA 1
ATOM 544 C C . ASN A 1 72 ? 6.922 -10.359 -33.821 1.00 81.12 72 ASN A C 1
ATOM 546 O O . ASN A 1 72 ? 6.766 -11.125 -34.770 1.00 81.12 72 ASN A O 1
ATOM 550 N N . SER A 1 73 ? 6.831 -9.040 -33.976 1.00 83.50 73 SER A N 1
ATOM 551 C CA . SER A 1 73 ? 6.533 -8.367 -35.243 1.00 83.50 73 SER A CA 1
ATOM 552 C C . SER A 1 73 ? 7.359 -7.076 -35.364 1.00 83.50 73 SER A C 1
ATOM 554 O O . SER A 1 73 ? 6.829 -5.970 -35.195 1.00 83.50 73 SER A O 1
ATOM 556 N N . PRO A 1 74 ? 8.673 -7.199 -35.637 1.00 71.62 74 PRO A N 1
ATOM 557 C CA . PRO A 1 74 ? 9.608 -6.071 -35.615 1.00 71.62 74 PRO A CA 1
ATOM 558 C C . PRO A 1 74 ? 9.289 -4.988 -36.656 1.00 71.62 74 PRO A C 1
ATOM 560 O O . PRO A 1 74 ? 9.582 -3.819 -36.422 1.00 71.62 74 PRO A O 1
ATOM 563 N N . ASP A 1 75 ? 8.629 -5.347 -37.761 1.00 74.19 75 ASP A N 1
ATOM 564 C CA . ASP A 1 75 ? 8.335 -4.414 -38.857 1.00 74.19 75 ASP A CA 1
ATOM 565 C C . ASP A 1 75 ? 7.082 -3.553 -38.614 1.00 74.19 75 ASP A C 1
ATOM 567 O O . ASP A 1 75 ? 6.868 -2.555 -39.304 1.00 74.19 75 ASP A O 1
ATOM 571 N N . THR A 1 76 ? 6.238 -3.911 -37.638 1.00 67.50 76 THR A N 1
ATOM 572 C CA . THR A 1 76 ? 4.913 -3.286 -37.450 1.00 67.50 76 THR A CA 1
ATOM 573 C C . THR A 1 76 ? 4.654 -2.731 -36.054 1.00 67.50 76 THR A C 1
ATOM 575 O O . THR A 1 76 ? 3.697 -1.975 -35.881 1.00 67.50 76 THR A O 1
ATOM 578 N N . SER A 1 77 ? 5.471 -3.066 -35.051 1.00 71.31 77 SER A N 1
ATOM 579 C CA . SER A 1 77 ? 5.222 -2.650 -33.661 1.00 71.31 77 SER A CA 1
ATOM 580 C C . SER A 1 77 ? 6.296 -1.730 -33.106 1.00 71.31 77 SER A C 1
ATOM 582 O O . SER A 1 77 ? 7.491 -1.963 -33.250 1.00 71.31 77 SER A O 1
ATOM 584 N N . LYS A 1 78 ? 5.847 -0.687 -32.407 1.00 79.56 78 LYS A N 1
ATOM 585 C CA . LYS A 1 78 ? 6.711 0.222 -31.655 1.00 79.56 78 LYS A CA 1
ATOM 586 C C . LYS A 1 78 ? 6.929 -0.341 -30.251 1.00 79.56 78 LYS A C 1
ATOM 588 O O . LYS A 1 78 ? 5.968 -0.774 -29.616 1.00 79.56 78 LYS A O 1
ATOM 593 N N . PHE A 1 79 ? 8.170 -0.302 -29.768 1.00 77.38 79 PHE A N 1
ATOM 594 C CA . PHE A 1 79 ? 8.469 -0.542 -28.354 1.00 77.38 79 PHE A CA 1
ATOM 595 C C . PHE A 1 79 ? 7.709 0.459 -27.468 1.00 77.38 79 PHE A C 1
ATOM 597 O O . PHE A 1 79 ? 7.453 1.585 -27.917 1.00 77.38 79 PHE A O 1
ATOM 604 N N . PRO A 1 80 ? 7.347 0.082 -26.227 1.00 80.25 80 PRO A N 1
ATOM 605 C CA . PRO A 1 80 ? 6.685 1.007 -25.321 1.00 80.25 80 PRO A CA 1
ATOM 606 C C . PRO A 1 80 ? 7.567 2.224 -25.054 1.00 80.25 80 PRO A C 1
ATOM 608 O O . PRO A 1 80 ? 8.791 2.123 -24.954 1.00 80.25 80 PRO A O 1
ATOM 611 N N . SER A 1 81 ? 6.937 3.391 -24.924 1.00 82.94 81 SER A N 1
ATOM 612 C CA . SER A 1 81 ? 7.660 4.600 -24.549 1.00 82.94 81 SER A CA 1
ATOM 613 C C . SER A 1 81 ? 8.181 4.482 -23.116 1.00 82.94 81 SER A C 1
ATOM 615 O O . SER A 1 81 ? 7.488 3.970 -22.234 1.00 82.94 81 SER A O 1
ATOM 617 N N . THR A 1 82 ? 9.371 5.029 -22.853 1.00 78.69 82 THR A N 1
ATOM 618 C CA . THR A 1 82 ? 9.941 5.115 -21.496 1.00 78.69 82 THR A CA 1
ATOM 619 C C . THR A 1 82 ? 8.948 5.746 -20.523 1.00 78.69 82 THR A C 1
ATOM 621 O O . THR A 1 82 ? 8.769 5.257 -19.415 1.00 78.69 82 THR A O 1
ATOM 624 N N . SER A 1 83 ? 8.208 6.766 -20.970 1.00 80.88 83 SER A N 1
ATOM 625 C CA . SER A 1 83 ? 7.160 7.418 -20.183 1.00 80.88 83 SER A CA 1
ATOM 626 C C . SER A 1 83 ? 6.066 6.461 -19.701 1.00 80.88 83 SER A C 1
ATOM 628 O O . SER A 1 83 ? 5.613 6.594 -18.568 1.00 80.88 83 SER A O 1
ATOM 630 N N . LEU A 1 84 ? 5.657 5.480 -20.511 1.00 81.94 84 LEU A N 1
ATOM 631 C CA . LEU A 1 84 ? 4.615 4.522 -20.141 1.00 81.94 84 LEU A CA 1
ATOM 632 C C . LEU A 1 84 ? 5.096 3.602 -19.010 1.00 81.94 84 LEU A C 1
ATOM 634 O O . LEU A 1 84 ? 4.393 3.405 -18.019 1.00 81.94 84 LEU A O 1
ATOM 638 N N . VAL A 1 85 ? 6.325 3.098 -19.136 1.00 79.12 85 VAL A N 1
ATOM 639 C CA . VAL A 1 85 ? 6.978 2.252 -18.127 1.00 79.12 85 VAL A CA 1
ATOM 640 C C . VAL A 1 85 ? 7.202 3.034 -16.827 1.00 79.12 85 VAL A C 1
ATOM 642 O O . VAL A 1 85 ? 6.890 2.548 -15.737 1.00 79.12 85 VAL A O 1
ATOM 645 N N . THR A 1 86 ? 7.649 4.287 -16.936 1.00 81.75 86 THR A N 1
ATOM 646 C CA . THR A 1 86 ? 7.838 5.194 -15.799 1.00 81.75 86 THR A CA 1
ATOM 647 C C . THR A 1 86 ? 6.524 5.484 -15.073 1.00 81.75 86 THR A C 1
ATOM 649 O O . THR A 1 86 ? 6.493 5.465 -13.843 1.00 81.75 86 THR A O 1
ATOM 652 N N . VAL A 1 87 ? 5.414 5.694 -15.791 1.00 85.56 87 VAL A N 1
ATOM 653 C CA . VAL A 1 87 ? 4.090 5.899 -15.175 1.00 85.56 87 VAL A CA 1
ATOM 654 C C . VAL A 1 87 ? 3.654 4.669 -14.375 1.00 85.56 87 VAL A C 1
ATOM 656 O O . VAL A 1 87 ? 3.181 4.820 -13.247 1.00 85.56 87 VAL A O 1
ATOM 659 N N . GLY A 1 88 ? 3.859 3.458 -14.905 1.00 81.69 88 GLY A N 1
ATOM 660 C CA . GLY A 1 88 ? 3.579 2.214 -14.180 1.00 81.69 88 GLY A CA 1
ATOM 661 C C . GLY A 1 88 ? 4.366 2.111 -12.866 1.00 81.69 88 GLY A C 1
ATOM 662 O O . GLY A 1 88 ? 3.789 1.831 -11.809 1.00 81.69 88 GLY A O 1
ATOM 663 N N . ALA A 1 89 ? 5.664 2.430 -12.896 1.00 79.25 89 ALA A N 1
ATOM 664 C CA . ALA A 1 89 ? 6.514 2.453 -11.703 1.00 79.25 89 ALA A CA 1
ATOM 665 C C . ALA A 1 89 ? 6.072 3.516 -10.683 1.00 79.25 89 ALA A C 1
ATOM 667 O O . ALA A 1 89 ? 5.986 3.235 -9.485 1.00 79.25 89 ALA A O 1
ATOM 668 N N . ILE A 1 90 ? 5.722 4.718 -11.153 1.00 86.06 90 ILE A N 1
ATOM 669 C CA . ILE A 1 90 ? 5.225 5.806 -10.306 1.00 86.06 90 ILE A CA 1
ATOM 670 C C . ILE A 1 90 ? 3.928 5.403 -9.603 1.00 86.06 90 ILE A C 1
ATOM 672 O O . ILE A 1 90 ? 3.837 5.550 -8.387 1.00 86.06 90 ILE A O 1
ATOM 676 N N . LEU A 1 91 ? 2.939 4.875 -10.329 1.00 87.25 91 LEU A N 1
ATOM 677 C CA . LEU A 1 91 ? 1.655 4.462 -9.749 1.00 87.25 91 LEU A CA 1
ATOM 678 C C . LEU A 1 91 ? 1.833 3.340 -8.720 1.00 87.25 91 LEU A C 1
ATOM 680 O O . LEU A 1 91 ? 1.216 3.364 -7.652 1.00 87.25 91 LEU A O 1
ATOM 684 N N . THR A 1 92 ? 2.730 2.397 -9.007 1.00 80.75 92 THR A N 1
ATOM 685 C CA . THR A 1 92 ? 3.060 1.294 -8.098 1.00 80.75 92 THR A CA 1
ATOM 686 C C . THR A 1 92 ? 3.740 1.800 -6.825 1.00 80.75 92 THR A C 1
ATOM 688 O O . THR A 1 92 ? 3.383 1.375 -5.725 1.00 80.75 92 THR A O 1
ATOM 691 N N . SER A 1 93 ? 4.671 2.750 -6.948 1.00 84.12 93 SER A N 1
ATOM 692 C CA . SER A 1 93 ? 5.320 3.398 -5.804 1.00 84.12 93 SER A CA 1
ATOM 693 C C . SER A 1 93 ? 4.322 4.226 -4.988 1.00 84.12 93 SER A C 1
ATOM 695 O O . SER A 1 93 ? 4.259 4.101 -3.762 1.00 84.12 93 SER A O 1
ATOM 697 N N . LEU A 1 94 ? 3.456 4.986 -5.666 1.00 89.38 94 LEU A N 1
ATOM 698 C CA . LEU A 1 94 ? 2.437 5.837 -5.057 1.00 89.38 94 LEU A CA 1
ATOM 699 C C . LEU A 1 94 ? 1.436 5.037 -4.218 1.00 89.38 94 LEU A C 1
ATOM 701 O O . LEU A 1 94 ? 0.999 5.529 -3.182 1.00 89.38 94 LEU A O 1
ATOM 705 N N . ALA A 1 95 ? 1.122 3.797 -4.605 1.00 90.00 95 ALA A N 1
ATOM 706 C CA . ALA A 1 95 ? 0.267 2.900 -3.825 1.00 90.00 95 ALA A CA 1
ATOM 707 C C . ALA A 1 95 ? 0.858 2.521 -2.446 1.00 90.00 95 ALA A C 1
ATOM 709 O O . ALA A 1 95 ? 0.112 2.179 -1.528 1.00 90.00 95 ALA A O 1
ATOM 710 N N . THR A 1 96 ? 2.173 2.666 -2.244 1.00 91.00 96 THR A N 1
ATOM 711 C CA . THR A 1 96 ? 2.829 2.441 -0.941 1.00 91.00 96 THR A CA 1
ATOM 712 C C . THR A 1 96 ? 2.391 3.473 0.101 1.00 91.00 96 THR A C 1
ATOM 714 O O . THR A 1 96 ? 2.209 3.147 1.274 1.00 91.00 96 THR A O 1
ATOM 717 N N . ALA A 1 97 ? 2.167 4.724 -0.314 1.00 92.69 97 ALA A N 1
ATOM 718 C CA . ALA A 1 97 ? 1.759 5.810 0.575 1.00 92.69 97 ALA A CA 1
ATOM 719 C C . ALA A 1 97 ? 0.433 5.529 1.319 1.00 92.69 97 ALA A C 1
ATOM 721 O O . ALA A 1 97 ? 0.439 5.524 2.554 1.00 92.69 97 ALA A O 1
ATOM 722 N N . PRO A 1 98 ? -0.703 5.256 0.646 1.00 92.75 98 PRO A N 1
ATOM 723 C CA . PRO A 1 98 ? -1.949 4.952 1.341 1.00 92.75 98 PRO A CA 1
ATOM 724 C C . PRO A 1 98 ? -1.849 3.678 2.189 1.00 92.75 98 PRO A C 1
ATOM 726 O O . PRO A 1 98 ? -2.479 3.612 3.241 1.00 92.75 98 PRO A O 1
ATOM 729 N N . LEU A 1 99 ? -0.996 2.716 1.833 1.00 92.69 99 LEU A N 1
ATOM 730 C CA . LEU A 1 99 ? -0.766 1.527 2.651 1.00 92.69 99 LEU A CA 1
ATOM 731 C C . LEU A 1 99 ? -0.058 1.836 3.990 1.00 92.69 99 LEU A C 1
ATOM 733 O O . LEU A 1 99 ? -0.389 1.251 5.028 1.00 92.69 99 LEU A O 1
ATOM 737 N N . LEU A 1 100 ? 0.852 2.816 4.018 1.00 93.44 100 LEU A N 1
ATOM 738 C CA . LEU A 1 100 ? 1.414 3.333 5.274 1.00 93.44 100 LEU A CA 1
ATOM 739 C C . LEU A 1 100 ? 0.367 4.064 6.115 1.00 93.44 100 LEU A C 1
ATOM 741 O O . LEU A 1 100 ? 0.316 3.889 7.334 1.00 93.44 100 LEU A O 1
ATOM 745 N N . VAL A 1 101 ? -0.501 4.850 5.472 1.00 93.00 101 VAL A N 1
ATOM 746 C CA . VAL A 1 101 ? -1.617 5.511 6.164 1.00 93.00 101 VAL A CA 1
ATOM 747 C C . VAL A 1 101 ? -2.569 4.470 6.756 1.00 93.00 101 VAL A C 1
ATOM 749 O O . VAL A 1 101 ? -3.018 4.636 7.890 1.00 93.00 101 VAL A O 1
ATOM 752 N N . LEU A 1 102 ? -2.827 3.373 6.039 1.00 94.25 102 LEU A N 1
ATOM 753 C CA . LEU A 1 102 ? -3.643 2.266 6.528 1.00 94.25 102 LEU A CA 1
ATOM 754 C C . LEU A 1 102 ? -3.019 1.601 7.755 1.00 94.25 102 LEU A C 1
ATOM 756 O O . LEU A 1 102 ? -3.704 1.416 8.757 1.00 94.25 102 LEU A O 1
ATOM 760 N N . THR A 1 103 ? -1.711 1.329 7.712 1.00 94.31 103 THR A N 1
ATOM 761 C CA . THR A 1 103 ? -0.949 0.818 8.864 1.00 94.31 103 THR A CA 1
ATOM 762 C C . THR A 1 103 ? -1.158 1.718 10.084 1.00 94.31 103 THR A C 1
ATOM 764 O O . THR A 1 103 ? -1.530 1.249 11.159 1.00 94.31 103 THR A O 1
ATOM 767 N N . ARG A 1 104 ? -1.020 3.040 9.910 1.00 92.25 104 ARG A N 1
ATOM 768 C CA . ARG A 1 104 ? -1.252 3.999 10.996 1.00 92.25 104 ARG A CA 1
ATOM 769 C C . ARG A 1 104 ? -2.701 4.005 11.486 1.00 92.25 104 ARG A C 1
ATOM 771 O O . ARG A 1 104 ? -2.908 4.224 12.677 1.00 92.25 104 ARG A O 1
ATOM 778 N N . ALA A 1 105 ? -3.677 3.793 10.605 1.00 92.00 105 ALA A N 1
ATOM 779 C CA . ALA A 1 105 ? -5.097 3.756 10.954 1.00 92.00 105 ALA A CA 1
ATOM 780 C C . ALA A 1 105 ? -5.487 2.519 11.783 1.00 92.00 105 ALA A C 1
ATOM 782 O O . ALA A 1 105 ? -6.520 2.538 12.450 1.00 92.00 105 ALA A O 1
ATOM 783 N N . PHE A 1 106 ? -4.689 1.448 11.745 1.00 93.44 106 PHE A N 1
ATOM 784 C CA . PHE A 1 106 ? -4.855 0.286 12.621 1.00 93.44 106 PHE A CA 1
ATOM 785 C C . PHE A 1 106 ? -4.189 0.453 13.991 1.00 93.44 106 PHE A C 1
ATOM 787 O O . PHE A 1 106 ? -4.620 -0.180 14.952 1.00 93.44 106 PHE A O 1
ATOM 794 N N . CYS A 1 107 ? -3.167 1.303 14.100 1.00 91.25 107 CYS A N 1
ATOM 795 C CA . CYS A 1 107 ? -2.561 1.632 15.385 1.00 91.25 107 CYS A CA 1
ATOM 796 C C . CYS A 1 107 ? -3.517 2.487 16.243 1.00 91.25 107 CYS A C 1
ATOM 798 O O . CYS A 1 107 ? -4.211 3.341 15.680 1.00 91.25 107 CYS A O 1
ATOM 800 N N . PRO A 1 108 ? -3.505 2.344 17.585 1.00 87.12 108 PRO A N 1
ATOM 801 C CA . PRO A 1 108 ? -4.307 3.156 18.487 1.00 87.12 108 PRO A CA 1
ATOM 802 C C . PRO A 1 108 ? -4.114 4.642 18.199 1.00 87.12 108 PRO A C 1
ATOM 804 O O . PRO A 1 108 ? -3.027 5.098 17.798 1.00 87.12 108 PRO A O 1
ATOM 807 N N . GLU A 1 109 ? -5.187 5.409 18.351 1.00 80.12 109 GLU A N 1
ATOM 808 C CA . GLU A 1 109 ? -5.069 6.850 18.232 1.00 80.12 109 GLU A CA 1
ATOM 809 C C . GLU A 1 109 ? -4.167 7.345 19.353 1.00 80.12 109 GLU A C 1
ATOM 811 O O . GLU A 1 109 ? -4.323 7.014 20.530 1.00 80.12 109 GLU A O 1
ATOM 816 N N . ASP A 1 110 ? -3.153 8.104 18.959 1.00 66.69 110 ASP A N 1
ATOM 817 C CA . ASP A 1 110 ? -2.336 8.7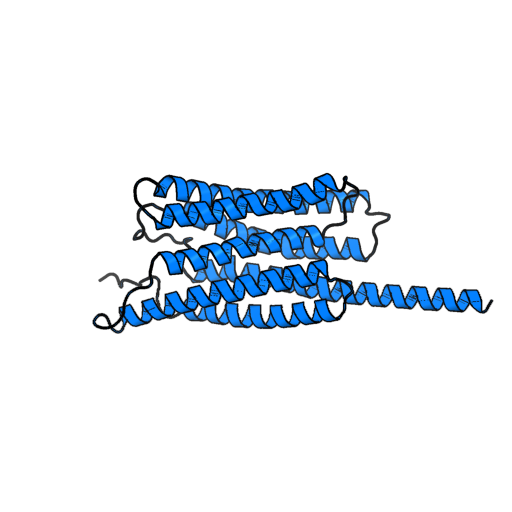48 19.960 1.00 66.69 110 ASP A CA 1
ATOM 818 C C . ASP A 1 110 ? -3.085 10.018 20.340 1.00 66.69 110 ASP A C 1
ATOM 820 O O . ASP A 1 110 ? -3.458 10.793 19.460 1.00 66.69 110 ASP A O 1
ATOM 824 N N . SER A 1 111 ? -3.281 10.264 21.633 1.00 59.12 111 SER A N 1
ATOM 825 C CA . SER A 1 111 ? -3.841 11.523 22.150 1.00 59.12 111 SER A CA 1
ATOM 826 C C . SER A 1 111 ? -2.961 12.744 21.829 1.00 59.12 111 SER A C 1
ATOM 828 O O . SER A 1 111 ? -3.264 13.868 22.235 1.00 59.12 111 SER A O 1
ATOM 830 N N . LEU A 1 112 ? -1.862 12.538 21.093 1.00 53.94 112 LEU A N 1
ATOM 831 C CA . LEU A 1 112 ? -1.032 13.581 20.520 1.00 53.94 112 LEU A CA 1
ATOM 832 C C . LEU A 1 112 ? -1.886 14.565 19.721 1.00 53.94 112 LEU A C 1
ATOM 834 O O . LEU A 1 112 ? -2.719 14.202 18.893 1.00 53.94 112 LEU A O 1
ATOM 838 N N . HIS A 1 113 ? -1.630 15.844 19.990 1.00 59.25 113 HIS A N 1
ATOM 839 C CA . HIS A 1 113 ? -2.277 17.002 19.387 1.00 59.25 113 HIS A CA 1
ATOM 840 C C . HIS A 1 113 ? -2.622 16.787 17.904 1.00 59.25 113 HIS A C 1
ATOM 842 O O . HIS A 1 113 ? -1.760 16.391 17.121 1.00 59.25 113 HIS A O 1
ATOM 848 N N . LYS A 1 114 ? -3.835 17.187 17.484 1.00 66.69 114 LYS A N 1
ATOM 849 C CA . LYS A 1 114 ? -4.333 17.168 16.085 1.00 66.69 114 LYS A CA 1
ATOM 850 C C . LYS A 1 114 ? -3.310 17.658 15.038 1.00 66.69 114 LYS A C 1
ATOM 852 O O . LYS A 1 114 ? -3.363 17.261 13.875 1.00 66.69 114 LYS A O 1
ATOM 857 N N . LYS A 1 115 ? -2.361 18.514 15.441 1.00 64.88 115 LYS A N 1
ATOM 858 C CA . LYS A 1 115 ? -1.226 18.973 14.623 1.00 64.88 115 LYS A CA 1
ATOM 859 C C . LYS A 1 115 ? -0.288 17.836 14.199 1.00 64.88 115 LYS A C 1
ATOM 861 O O . LYS A 1 115 ? 0.080 17.784 13.031 1.00 64.88 115 LYS A O 1
ATOM 866 N N . LEU A 1 116 ? 0.052 16.905 15.090 1.00 66.75 116 LEU A N 1
ATOM 867 C CA . LEU A 1 116 ? 0.942 15.786 14.775 1.00 66.75 116 LEU A CA 1
ATOM 868 C C . LEU A 1 116 ? 0.270 14.765 13.844 1.00 66.75 116 LEU A C 1
ATOM 870 O O . LEU A 1 116 ? 0.915 14.220 12.954 1.00 66.75 116 LEU A O 1
ATOM 874 N N . GLN A 1 117 ? -1.045 14.576 13.974 1.00 68.50 117 GLN A N 1
ATOM 875 C CA . GLN A 1 117 ? -1.827 13.748 13.050 1.00 68.50 117 GLN A CA 1
ATOM 876 C C . GLN A 1 117 ? -1.921 14.366 11.642 1.00 68.50 117 GLN A C 1
ATOM 878 O O . GLN A 1 117 ? -1.953 13.649 10.644 1.00 68.50 117 GLN A O 1
ATOM 883 N N . ARG A 1 118 ? -1.945 15.702 11.526 1.00 73.12 118 ARG A N 1
ATOM 884 C CA . ARG A 1 118 ? -1.798 16.375 10.222 1.00 73.12 118 ARG A CA 1
ATOM 885 C C . ARG A 1 118 ? -0.380 16.230 9.681 1.00 73.12 118 ARG A C 1
ATOM 887 O O . ARG A 1 118 ? -0.209 15.974 8.493 1.00 73.12 118 ARG A O 1
ATOM 894 N N . PHE A 1 119 ? 0.617 16.341 10.554 1.00 79.38 119 PHE A N 1
ATOM 895 C CA . PHE A 1 119 ? 2.019 16.200 10.184 1.00 79.38 119 PHE A CA 1
ATOM 896 C C . PHE A 1 119 ? 2.333 14.801 9.641 1.00 79.38 119 PHE A C 1
ATOM 898 O O . PHE A 1 119 ? 3.017 14.692 8.632 1.00 79.38 119 PHE A O 1
ATOM 905 N N . SER A 1 120 ? 1.760 13.739 10.219 1.00 75.06 120 SER A N 1
ATOM 906 C CA . SER A 1 120 ? 1.970 12.368 9.734 1.00 75.06 120 SER A CA 1
ATOM 907 C C . SER A 1 120 ? 1.448 12.141 8.312 1.00 75.06 120 SER A C 1
ATOM 909 O O . SER A 1 120 ? 2.074 11.406 7.554 1.00 75.06 120 SER A O 1
ATOM 911 N N . ARG A 1 121 ? 0.353 12.804 7.908 1.00 78.25 121 ARG A N 1
ATOM 912 C CA . ARG A 1 121 ? -0.143 12.747 6.520 1.00 78.25 121 ARG A CA 1
ATOM 913 C C . ARG A 1 121 ? 0.825 13.411 5.549 1.00 78.25 121 ARG A C 1
ATOM 915 O O . ARG A 1 121 ? 1.106 12.849 4.498 1.00 78.25 121 ARG A O 1
ATOM 922 N N . ILE A 1 122 ? 1.357 14.576 5.919 1.00 83.69 122 ILE A N 1
ATOM 923 C CA . ILE A 1 122 ? 2.363 15.287 5.117 1.00 83.69 122 ILE A CA 1
ATOM 924 C C . ILE A 1 122 ? 3.629 14.433 4.995 1.00 83.69 122 ILE A C 1
ATOM 926 O O . ILE A 1 122 ? 4.179 14.303 3.904 1.00 83.69 122 ILE A O 1
ATOM 930 N N . LEU A 1 123 ? 4.038 13.785 6.089 1.00 87.56 123 LEU A N 1
ATOM 931 C CA . LEU A 1 123 ? 5.228 12.939 6.144 1.00 87.56 123 LEU A CA 1
ATOM 932 C C . LEU A 1 123 ? 5.196 11.807 5.107 1.00 87.56 123 LEU A C 1
ATOM 934 O O . LEU A 1 123 ? 6.224 11.497 4.522 1.00 87.56 123 LEU A O 1
ATOM 938 N N . VAL A 1 124 ? 4.019 11.229 4.844 1.00 89.00 124 VAL A N 1
ATOM 939 C CA . VAL A 1 124 ? 3.835 10.148 3.858 1.00 89.00 124 VAL A CA 1
ATOM 940 C C . VAL A 1 124 ? 3.816 10.663 2.410 1.00 89.00 124 VAL A C 1
ATOM 942 O O . VAL A 1 124 ? 4.155 9.921 1.490 1.00 89.00 124 VAL A O 1
ATOM 945 N N . ILE A 1 125 ? 3.463 11.932 2.189 1.00 91.12 125 ILE A N 1
ATOM 946 C CA . ILE A 1 125 ? 3.432 12.546 0.850 1.00 91.12 125 ILE A CA 1
ATOM 947 C C . ILE A 1 125 ? 4.849 12.854 0.348 1.00 91.12 125 ILE A C 1
ATOM 949 O O . ILE A 1 125 ? 5.124 12.692 -0.837 1.00 91.12 125 ILE A O 1
ATOM 953 N N . VAL A 1 126 ? 5.763 13.258 1.234 1.00 92.94 126 VAL A N 1
ATOM 954 C CA . VAL A 1 126 ? 7.153 13.594 0.873 1.00 92.94 126 VAL A CA 1
ATOM 955 C C . VAL A 1 126 ? 7.858 12.482 0.077 1.00 92.94 126 VAL A C 1
ATOM 957 O O . VAL A 1 126 ? 8.316 12.769 -1.030 1.00 92.94 126 VAL A O 1
ATOM 960 N N . PRO A 1 127 ? 7.934 11.218 0.544 1.00 93.25 127 PRO A N 1
ATOM 961 C CA . PRO A 1 127 ? 8.565 10.154 -0.235 1.00 93.25 127 PRO A CA 1
ATOM 962 C C . PRO A 1 127 ? 7.831 9.866 -1.549 1.00 93.25 127 PRO A C 1
ATOM 964 O O . PRO A 1 127 ? 8.491 9.540 -2.532 1.00 93.25 127 PRO A O 1
ATOM 967 N N . ALA A 1 128 ? 6.508 10.052 -1.618 1.00 91.44 128 ALA A N 1
ATOM 968 C CA . ALA A 1 128 ? 5.766 9.904 -2.870 1.00 91.44 128 ALA A CA 1
ATOM 969 C C . ALA A 1 128 ? 6.194 10.945 -3.912 1.00 91.44 128 ALA A C 1
ATOM 971 O O . ALA A 1 128 ? 6.459 10.596 -5.059 1.00 91.44 128 ALA A O 1
ATOM 972 N N . ILE A 1 129 ? 6.332 12.210 -3.502 1.00 94.25 129 ILE A N 1
ATOM 973 C CA . ILE A 1 129 ? 6.833 13.281 -4.373 1.00 94.25 129 ILE A CA 1
ATOM 974 C C . ILE A 1 129 ? 8.261 12.970 -4.829 1.00 94.25 129 ILE A C 1
ATOM 976 O O . ILE A 1 129 ? 8.554 13.072 -6.017 1.00 94.25 129 ILE A O 1
ATOM 980 N N . LEU A 1 130 ? 9.137 12.542 -3.913 1.00 94.44 130 LEU A N 1
ATOM 981 C CA . LEU A 1 130 ? 10.516 12.179 -4.252 1.00 94.44 130 LEU A CA 1
ATOM 982 C C . LEU A 1 130 ? 10.581 11.010 -5.243 1.00 94.44 130 LEU A C 1
ATOM 984 O O . LEU A 1 130 ? 11.404 11.047 -6.152 1.00 94.44 130 LEU A O 1
ATOM 988 N N . ALA A 1 131 ? 9.704 10.009 -5.111 1.00 91.88 131 ALA A N 1
ATOM 989 C CA . ALA A 1 131 ? 9.609 8.920 -6.080 1.00 91.88 131 ALA A CA 1
ATOM 990 C C . ALA A 1 131 ? 9.169 9.436 -7.455 1.00 91.88 131 ALA A C 1
ATOM 992 O O . ALA A 1 131 ? 9.811 9.113 -8.447 1.00 91.88 131 ALA A O 1
ATOM 993 N N . ILE A 1 132 ? 8.117 10.262 -7.519 1.00 92.56 132 ILE A N 1
ATOM 994 C CA . ILE A 1 132 ? 7.611 10.831 -8.779 1.00 92.56 132 ILE A CA 1
ATOM 995 C C . ILE A 1 132 ? 8.704 11.638 -9.484 1.00 92.56 132 ILE A C 1
ATOM 997 O O . ILE A 1 132 ? 9.008 11.380 -10.646 1.00 92.56 132 ILE A O 1
ATOM 1001 N N . VAL A 1 133 ? 9.315 12.594 -8.777 1.00 93.94 133 VAL A N 1
ATOM 1002 C CA . VAL A 1 133 ? 10.367 13.455 -9.337 1.00 93.94 133 VAL A CA 1
ATOM 1003 C C . VAL A 1 133 ? 11.594 12.626 -9.712 1.00 93.94 133 VAL A C 1
ATOM 1005 O O . VAL A 1 133 ? 12.157 12.819 -10.786 1.00 93.94 133 VAL A O 1
ATOM 1008 N N . GLY A 1 134 ? 11.978 11.670 -8.864 1.00 92.00 134 GLY A N 1
ATOM 1009 C CA . GLY A 1 134 ? 13.127 10.804 -9.098 1.00 92.00 134 GLY A CA 1
ATOM 1010 C C . GLY A 1 134 ? 12.974 9.933 -10.342 1.00 92.00 134 GLY A C 1
ATOM 1011 O O . GLY A 1 134 ? 13.870 9.907 -11.182 1.00 92.00 134 GLY A O 1
ATOM 1012 N N . TYR A 1 135 ? 11.823 9.275 -10.501 1.00 90.06 135 TYR A N 1
ATOM 1013 C CA . TYR A 1 135 ? 11.525 8.478 -11.691 1.00 90.06 135 TYR A CA 1
ATOM 1014 C C . TYR A 1 135 ? 11.401 9.335 -12.953 1.00 90.06 135 TYR A C 1
ATOM 1016 O O . TYR A 1 135 ? 11.820 8.887 -14.016 1.00 90.06 135 TYR A O 1
ATOM 1024 N N . ASN A 1 136 ? 10.887 10.563 -12.846 1.00 90.62 136 ASN A N 1
ATOM 1025 C CA . ASN A 1 136 ? 10.825 11.486 -13.977 1.00 90.62 136 ASN A CA 1
ATOM 1026 C C . ASN A 1 136 ? 12.234 11.886 -14.456 1.00 90.62 136 ASN A C 1
ATOM 1028 O O . ASN A 1 136 ? 12.578 11.683 -15.613 1.00 90.62 136 ASN A O 1
ATOM 1032 N N . TYR A 1 137 ? 13.101 12.329 -13.538 1.00 90.81 137 TYR A N 1
ATOM 1033 C CA . TYR A 1 137 ? 14.492 12.679 -13.859 1.00 90.81 137 TYR A CA 1
ATOM 1034 C C . TYR A 1 137 ? 15.317 11.489 -14.356 1.00 90.81 137 TYR A C 1
ATOM 1036 O O . TYR A 1 137 ? 16.221 11.661 -15.173 1.00 90.81 137 TYR A O 1
ATOM 1044 N N . TRP A 1 138 ? 15.021 10.283 -13.869 1.00 88.06 138 TRP A N 1
ATOM 1045 C CA . TRP A 1 138 ? 15.633 9.060 -14.379 1.00 88.06 138 TRP A CA 1
ATOM 1046 C C . TRP A 1 138 ? 15.182 8.745 -15.813 1.00 88.06 138 TRP A C 1
ATOM 1048 O O . TRP A 1 138 ? 16.003 8.326 -16.627 1.00 88.06 138 TRP A O 1
ATOM 1058 N N . ALA A 1 139 ? 13.907 8.981 -16.137 1.00 85.25 139 ALA A N 1
ATOM 1059 C CA . ALA A 1 139 ? 13.336 8.720 -17.456 1.00 85.25 139 ALA A CA 1
ATOM 1060 C C . ALA A 1 139 ? 13.792 9.720 -18.532 1.00 85.25 139 ALA A C 1
ATOM 1062 O O . ALA A 1 139 ? 13.964 9.321 -19.682 1.00 85.25 139 ALA A O 1
ATOM 1063 N N . ASP A 1 140 ? 14.013 10.985 -18.159 1.00 85.19 140 ASP A N 1
ATOM 1064 C CA . ASP A 1 140 ? 14.509 12.034 -19.065 1.00 85.19 140 ASP A CA 1
ATOM 1065 C C . ASP A 1 140 ? 15.959 11.785 -19.531 1.00 85.19 140 ASP A C 1
ATOM 1067 O O . ASP A 1 140 ? 16.382 12.281 -20.577 1.00 85.19 140 ASP A O 1
ATOM 1071 N N . GLY A 1 141 ? 16.723 10.975 -18.787 1.00 80.12 141 GLY A N 1
ATOM 1072 C CA . GLY A 1 141 ? 18.107 10.626 -19.108 1.00 80.12 141 GLY A CA 1
ATOM 1073 C C . GLY A 1 141 ? 19.098 11.788 -18.939 1.00 80.12 141 GLY A C 1
ATOM 1074 O O . GLY A 1 141 ? 18.811 12.806 -18.311 1.00 80.12 141 GLY A O 1
ATOM 1075 N N . GLY A 1 142 ? 20.316 11.623 -19.467 1.00 83.56 142 GLY A N 1
ATOM 1076 C CA . GLY A 1 142 ? 21.353 12.665 -19.453 1.00 83.56 142 GLY A CA 1
ATOM 1077 C C . GLY A 1 142 ? 21.930 12.975 -18.064 1.00 83.56 142 GLY A C 1
ATOM 1078 O O . GLY A 1 142 ? 22.088 12.089 -17.226 1.00 83.56 142 GLY A O 1
ATOM 1079 N N . SER A 1 143 ? 22.276 14.244 -17.818 1.00 81.88 143 SER A N 1
ATOM 1080 C CA . SER A 1 143 ? 22.927 14.698 -16.573 1.00 81.88 143 SER A CA 1
ATOM 1081 C C . SER A 1 143 ? 22.017 14.662 -15.337 1.00 81.88 143 SER A C 1
ATOM 1083 O O . SER A 1 143 ? 22.510 14.667 -14.210 1.00 81.88 143 SER A O 1
ATOM 1085 N N . SER A 1 144 ? 20.696 14.600 -15.519 1.00 87.00 144 SER A N 1
ATOM 1086 C CA . SER A 1 144 ? 19.704 14.508 -14.439 1.00 87.00 144 SER A CA 1
ATOM 1087 C C . SER A 1 144 ? 19.515 13.090 -13.890 1.00 87.00 144 SER A C 1
ATOM 1089 O O . SER A 1 144 ? 18.936 12.926 -12.814 1.00 87.00 144 SER A O 1
ATOM 1091 N N . MET A 1 145 ? 20.034 12.068 -14.576 1.00 87.94 145 MET A N 1
ATOM 1092 C CA . MET A 1 145 ? 19.765 10.665 -14.255 1.00 87.94 145 MET A CA 1
ATOM 1093 C C . MET A 1 145 ? 20.293 10.249 -12.875 1.00 87.94 145 MET A C 1
ATOM 1095 O O . MET A 1 145 ? 19.554 9.652 -12.094 1.00 87.94 145 MET A O 1
ATOM 1099 N N . ASP A 1 146 ? 21.525 10.629 -12.525 1.00 89.88 146 ASP A N 1
ATOM 1100 C CA . ASP A 1 146 ? 22.119 10.322 -11.212 1.00 89.88 146 ASP A CA 1
ATOM 1101 C C . ASP A 1 146 ? 21.331 10.959 -10.061 1.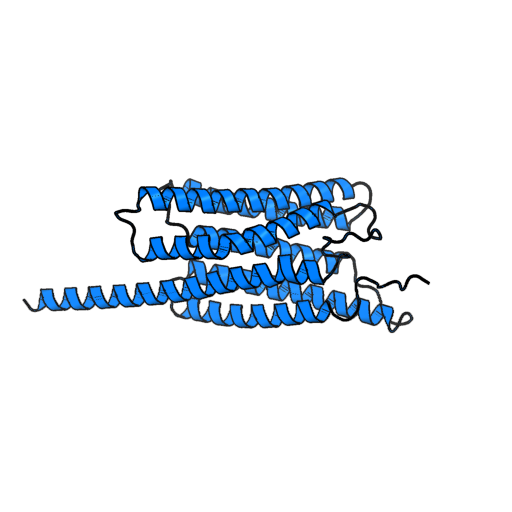00 89.88 146 ASP A C 1
ATOM 1103 O O . ASP A 1 146 ? 21.133 10.353 -9.003 1.00 89.88 146 ASP A O 1
ATOM 1107 N N . THR A 1 147 ? 20.816 12.170 -10.296 1.00 92.88 147 THR A N 1
ATOM 1108 C CA . THR A 1 147 ? 19.958 12.873 -9.338 1.00 92.88 147 THR A CA 1
ATOM 1109 C C . THR A 1 147 ? 18.624 12.142 -9.188 1.00 92.88 147 THR A C 1
ATOM 1111 O O . THR A 1 147 ? 18.168 11.927 -8.066 1.00 92.88 147 THR A O 1
ATOM 1114 N N . GLY A 1 148 ? 18.026 11.688 -10.294 1.00 91.75 148 GLY A N 1
ATOM 1115 C CA . GLY A 1 148 ? 16.814 10.868 -10.278 1.00 91.75 148 GLY A CA 1
ATOM 1116 C C . GLY A 1 148 ? 16.979 9.587 -9.456 1.00 91.75 148 GLY A C 1
ATOM 1117 O O . GLY A 1 148 ? 16.179 9.309 -8.560 1.00 91.75 148 GLY A O 1
ATOM 1118 N N . ILE A 1 149 ? 18.077 8.856 -9.675 1.00 91.25 149 ILE A N 1
ATOM 1119 C CA . ILE A 1 149 ? 18.409 7.632 -8.927 1.00 91.25 149 ILE A CA 1
ATOM 1120 C C . ILE A 1 149 ? 18.559 7.928 -7.428 1.00 91.25 149 ILE A C 1
ATOM 1122 O O . ILE A 1 149 ? 18.021 7.194 -6.594 1.00 91.25 149 ILE A O 1
ATOM 1126 N N . ALA A 1 150 ? 19.263 9.004 -7.064 1.00 94.06 150 ALA A N 1
ATOM 1127 C CA . ALA A 1 150 ? 19.427 9.404 -5.668 1.00 94.06 150 ALA A CA 1
ATOM 1128 C C . ALA A 1 150 ? 18.079 9.716 -4.990 1.00 94.06 150 ALA A C 1
ATOM 1130 O O . ALA A 1 150 ? 17.849 9.292 -3.854 1.00 94.06 150 ALA A O 1
ATOM 1131 N N . LEU A 1 151 ? 17.163 10.387 -5.694 1.00 95.00 151 LEU A N 1
ATOM 1132 C CA . LEU A 1 151 ? 15.819 10.695 -5.194 1.00 95.00 151 LEU A CA 1
ATOM 1133 C C . LEU A 1 151 ? 14.965 9.432 -4.993 1.00 95.00 151 LEU A C 1
ATOM 1135 O O . LEU A 1 151 ? 14.299 9.310 -3.962 1.00 95.00 151 LEU A O 1
ATOM 1139 N N . VAL A 1 152 ? 15.020 8.462 -5.915 1.00 91.75 152 VAL A N 1
ATOM 1140 C CA . VAL A 1 152 ? 14.304 7.175 -5.780 1.00 91.75 152 VAL A CA 1
ATOM 1141 C C . VAL A 1 152 ? 14.838 6.361 -4.593 1.00 91.75 152 VAL A C 1
ATOM 1143 O O . VAL A 1 152 ? 14.054 5.808 -3.813 1.00 91.75 152 VAL A O 1
ATOM 1146 N N . LYS A 1 153 ? 16.163 6.329 -4.395 1.00 93.12 153 LYS A N 1
ATOM 1147 C CA . LYS A 1 153 ? 16.799 5.695 -3.225 1.00 93.12 153 LYS A CA 1
ATOM 1148 C C . LYS A 1 153 ? 16.357 6.358 -1.921 1.00 93.12 153 LYS A C 1
ATOM 1150 O O . LYS A 1 153 ? 15.937 5.671 -0.989 1.00 93.12 153 LYS A O 1
ATOM 1155 N N . ALA A 1 154 ? 16.394 7.691 -1.867 1.00 95.00 154 ALA A N 1
ATOM 1156 C CA . ALA A 1 154 ? 15.962 8.455 -0.701 1.00 95.00 154 ALA A CA 1
ATOM 1157 C C . ALA A 1 154 ? 14.479 8.214 -0.377 1.00 95.00 154 ALA A C 1
ATOM 1159 O O . ALA A 1 154 ? 14.137 7.972 0.779 1.00 95.00 154 ALA A O 1
ATOM 1160 N N . SER A 1 155 ? 13.611 8.210 -1.394 1.00 94.44 155 SER A N 1
ATOM 1161 C CA . SER A 1 155 ? 12.189 7.880 -1.249 1.00 94.44 155 SER A CA 1
ATOM 1162 C C . SER A 1 155 ? 11.981 6.485 -0.653 1.00 94.44 155 SER A C 1
ATOM 1164 O O . SER A 1 155 ? 11.246 6.330 0.324 1.00 94.44 155 SER A O 1
ATOM 1166 N N . SER A 1 156 ? 12.688 5.482 -1.183 1.00 92.38 156 SER A N 1
ATOM 1167 C CA . SER A 1 156 ? 12.586 4.092 -0.726 1.00 92.38 156 SER A CA 1
ATOM 1168 C C . SER A 1 156 ? 12.977 3.953 0.748 1.00 92.38 156 SER A C 1
ATOM 1170 O O . SER A 1 156 ? 12.236 3.357 1.527 1.00 92.38 156 SER A O 1
ATOM 1172 N N . ILE A 1 157 ? 14.091 4.572 1.159 1.00 94.06 157 ILE A N 1
ATOM 1173 C CA . ILE A 1 157 ? 14.549 4.588 2.559 1.00 94.06 157 ILE A CA 1
ATOM 1174 C C . ILE A 1 157 ? 13.539 5.308 3.460 1.00 94.06 157 ILE A C 1
ATOM 1176 O O . ILE A 1 157 ? 13.211 4.815 4.542 1.00 94.06 157 ILE A O 1
ATOM 1180 N N . LEU A 1 158 ? 13.019 6.456 3.016 1.00 94.31 158 LEU A N 1
ATOM 1181 C CA . LEU A 1 158 ? 12.025 7.219 3.766 1.00 94.31 158 LEU A CA 1
ATOM 1182 C C . LEU A 1 158 ? 10.745 6.412 3.989 1.00 94.31 158 LEU A C 1
ATOM 1184 O O . LEU A 1 158 ? 10.242 6.400 5.108 1.00 94.31 158 LEU A O 1
ATOM 1188 N N . TYR A 1 159 ? 10.239 5.690 2.986 1.00 93.31 159 TYR A N 1
ATOM 1189 C CA . TYR A 1 159 ? 9.061 4.841 3.171 1.00 93.31 159 TYR A CA 1
ATOM 1190 C C . TYR A 1 159 ? 9.261 3.783 4.267 1.00 93.31 159 TYR A C 1
ATOM 1192 O O . TYR A 1 159 ? 8.374 3.613 5.108 1.00 93.31 159 TYR A O 1
ATOM 1200 N N . VAL A 1 160 ? 10.426 3.127 4.315 1.00 93.50 160 VAL A N 1
ATOM 1201 C CA . VAL A 1 160 ? 10.741 2.155 5.379 1.00 93.50 160 VAL A CA 1
ATOM 1202 C C . VAL A 1 160 ? 10.846 2.832 6.738 1.00 93.50 160 VAL A C 1
ATOM 1204 O O . VAL A 1 160 ? 10.260 2.360 7.711 1.00 93.50 160 VAL A O 1
ATOM 1207 N N . ALA A 1 161 ? 11.560 3.956 6.818 1.00 93.88 161 ALA A N 1
ATOM 1208 C CA . ALA A 1 161 ? 11.721 4.698 8.064 1.00 93.88 161 ALA A CA 1
ATOM 1209 C C . ALA A 1 161 ? 10.363 5.137 8.637 1.00 93.88 161 ALA A C 1
ATOM 1211 O O . ALA A 1 161 ? 10.108 4.982 9.832 1.00 93.88 161 ALA A O 1
ATOM 1212 N N . LEU A 1 162 ? 9.461 5.618 7.778 1.00 93.06 162 LEU A N 1
ATOM 1213 C CA . LEU A 1 162 ? 8.100 5.997 8.155 1.00 93.06 162 LEU A CA 1
ATOM 1214 C C . LEU A 1 162 ? 7.266 4.812 8.620 1.00 93.06 162 LEU A C 1
ATOM 1216 O O . LEU A 1 162 ? 6.559 4.919 9.622 1.00 93.06 162 LEU A O 1
ATOM 1220 N N . TYR A 1 163 ? 7.359 3.686 7.917 1.00 93.38 163 TYR A N 1
ATOM 1221 C CA . TYR A 1 163 ? 6.686 2.460 8.320 1.00 93.38 163 TYR A CA 1
ATOM 1222 C C . TYR A 1 163 ? 7.106 2.028 9.726 1.00 93.38 163 TYR A C 1
ATOM 1224 O O . TYR A 1 163 ? 6.257 1.860 10.603 1.00 93.38 163 TYR A O 1
ATOM 1232 N N . LEU A 1 164 ? 8.416 1.924 9.965 1.00 93.75 164 LEU A N 1
ATOM 1233 C CA . LEU A 1 164 ? 8.961 1.545 11.266 1.00 93.75 164 LEU A CA 1
ATOM 1234 C C . LEU A 1 164 ? 8.552 2.539 12.355 1.00 93.75 164 LEU A C 1
ATOM 1236 O O . LEU A 1 164 ? 8.200 2.123 13.456 1.00 93.75 164 LEU A O 1
ATOM 1240 N N . LEU A 1 165 ? 8.516 3.837 12.046 1.00 92.12 165 LEU A N 1
ATOM 1241 C CA . LEU A 1 165 ? 8.037 4.865 12.968 1.00 92.12 165 LEU A CA 1
ATOM 1242 C C . LEU A 1 165 ? 6.556 4.665 13.325 1.00 92.12 165 LEU A C 1
ATOM 1244 O O . LEU A 1 165 ? 6.191 4.768 14.499 1.00 92.12 165 LEU A O 1
ATOM 1248 N N . PHE A 1 166 ? 5.687 4.353 12.361 1.00 91.69 166 PHE A N 1
ATOM 1249 C CA . PHE A 1 166 ? 4.263 4.094 12.619 1.00 91.69 166 PHE A CA 1
ATOM 1250 C C . PHE A 1 166 ? 4.027 2.820 13.428 1.00 91.69 166 PHE A C 1
ATOM 1252 O O . PHE A 1 166 ? 3.199 2.831 14.342 1.00 91.69 166 PHE A O 1
ATOM 1259 N N . VAL A 1 167 ? 4.775 1.754 13.147 1.00 92.62 167 VAL A N 1
ATOM 1260 C CA . VAL A 1 167 ? 4.706 0.512 13.927 1.00 92.62 167 VAL A CA 1
ATOM 1261 C C . VAL A 1 167 ? 5.225 0.744 15.346 1.00 92.62 167 VAL A C 1
ATOM 1263 O O . VAL A 1 167 ? 4.535 0.415 16.306 1.00 92.62 167 VAL A O 1
ATOM 1266 N N . ALA A 1 168 ? 6.392 1.375 15.503 1.00 92.50 168 ALA A N 1
ATOM 1267 C CA . ALA A 1 168 ? 6.991 1.637 16.809 1.00 92.50 168 ALA A CA 1
ATOM 1268 C C . ALA A 1 168 ? 6.128 2.573 17.668 1.00 92.50 168 ALA A C 1
ATOM 1270 O O . ALA A 1 168 ? 5.922 2.307 18.850 1.00 92.50 168 ALA A O 1
ATOM 1271 N N . SER A 1 169 ? 5.587 3.648 17.084 1.00 90.19 169 SER A N 1
ATOM 1272 C CA . SER A 1 169 ? 4.679 4.562 17.793 1.00 90.19 169 SER A CA 1
ATOM 1273 C C . SER A 1 169 ? 3.368 3.879 18.182 1.00 90.19 169 SER A C 1
ATOM 1275 O O . SER A 1 169 ? 2.941 4.006 19.329 1.00 90.19 169 SER A O 1
ATOM 1277 N N . GLY A 1 170 ? 2.769 3.096 17.279 1.00 90.69 170 GLY A N 1
ATOM 1278 C CA . GLY A 1 170 ? 1.568 2.316 17.571 1.00 90.69 170 GLY A CA 1
ATOM 1279 C C . GLY A 1 170 ? 1.784 1.290 18.680 1.00 90.69 170 GLY A C 1
ATOM 1280 O O . GLY A 1 170 ? 0.990 1.220 19.616 1.00 90.69 170 GLY A O 1
ATOM 1281 N N . LEU A 1 171 ? 2.889 0.543 18.617 1.00 92.75 171 LEU A N 1
ATOM 1282 C CA . LEU A 1 171 ? 3.247 -0.448 19.627 1.00 92.75 171 LEU A CA 1
ATOM 1283 C C . LEU A 1 171 ? 3.537 0.208 20.978 1.00 92.75 171 LEU A C 1
ATOM 1285 O O . LEU A 1 171 ? 3.017 -0.237 21.997 1.00 92.75 171 LEU A O 1
ATOM 1289 N N . LYS A 1 172 ? 4.307 1.303 20.994 1.00 92.38 172 LYS A N 1
ATOM 1290 C CA . LYS A 1 172 ? 4.560 2.084 22.210 1.00 92.38 172 LYS A CA 1
ATOM 1291 C C . LYS A 1 172 ? 3.249 2.545 22.839 1.00 92.38 172 LYS A C 1
ATOM 1293 O O . LYS A 1 172 ? 3.077 2.390 24.045 1.00 92.38 172 LYS A O 1
ATOM 1298 N N . LYS A 1 173 ? 2.323 3.081 22.037 1.00 89.75 173 LYS A N 1
ATOM 1299 C CA . LYS A 1 173 ? 1.025 3.539 22.536 1.00 89.75 173 LYS A CA 1
ATOM 1300 C C . LYS A 1 173 ? 0.219 2.390 23.121 1.00 89.75 173 LYS A C 1
ATOM 1302 O O . LYS A 1 173 ? -0.276 2.511 24.233 1.00 89.75 173 LYS A O 1
ATOM 1307 N N . TYR A 1 174 ? 0.144 1.271 22.410 1.00 91.38 174 TYR A N 1
ATOM 1308 C CA . TYR A 1 174 ? -0.538 0.074 22.887 1.00 91.38 174 TYR A CA 1
ATOM 1309 C C . TYR A 1 174 ? 0.015 -0.426 24.219 1.00 91.38 174 TYR A C 1
ATOM 1311 O O . TYR A 1 174 ? -0.758 -0.733 25.115 1.00 91.38 174 TYR A O 1
ATOM 1319 N N . LEU A 1 175 ? 1.340 -0.440 24.387 1.00 92.50 175 LEU A N 1
ATOM 1320 C CA . LEU A 1 175 ? 1.963 -0.818 25.655 1.00 92.50 175 LEU A CA 1
ATOM 1321 C C . LEU A 1 175 ? 1.604 0.145 26.798 1.00 92.50 175 LEU A C 1
ATOM 1323 O O . LEU A 1 175 ? 1.462 -0.307 27.928 1.00 92.50 175 LEU A O 1
ATOM 1327 N N . GLN A 1 176 ? 1.420 1.441 26.520 1.00 90.62 176 GLN A N 1
ATOM 1328 C CA . GLN A 1 176 ? 1.008 2.430 27.527 1.00 90.62 176 GLN A CA 1
ATOM 1329 C C . GLN A 1 176 ? -0.448 2.275 27.969 1.00 90.62 176 GLN A C 1
ATOM 1331 O O . GLN A 1 176 ? -0.760 2.561 29.119 1.00 90.62 176 GLN A O 1
ATOM 1336 N N . ILE A 1 177 ? -1.334 1.868 27.058 1.00 90.12 177 ILE A N 1
ATOM 1337 C CA . ILE A 1 177 ? -2.768 1.713 27.339 1.00 90.12 177 ILE A CA 1
ATOM 1338 C C . ILE A 1 177 ? -3.171 0.253 27.529 1.00 90.12 177 ILE A C 1
ATOM 1340 O O . ILE A 1 177 ? -4.355 -0.032 27.573 1.00 90.12 177 ILE A O 1
ATOM 1344 N N . ARG A 1 178 ? -2.222 -0.686 27.616 1.00 90.38 178 ARG A N 1
ATOM 1345 C CA . ARG A 1 178 ? -2.492 -2.131 27.535 1.00 90.38 178 ARG A CA 1
ATOM 1346 C C . ARG A 1 178 ? -3.581 -2.598 28.502 1.00 90.38 178 ARG A C 1
ATOM 1348 O O . ARG A 1 178 ? -4.415 -3.407 28.108 1.00 90.38 178 ARG A O 1
ATOM 1355 N N . ASP A 1 179 ? -3.573 -2.086 29.728 1.00 89.38 179 ASP A N 1
ATOM 1356 C CA . ASP A 1 179 ? -4.506 -2.505 30.780 1.00 89.38 179 ASP A CA 1
ATOM 1357 C C . ASP A 1 179 ? -5.911 -1.905 30.608 1.00 89.38 179 ASP A C 1
ATOM 1359 O O . ASP A 1 179 ? -6.884 -2.452 31.119 1.00 89.38 179 ASP A O 1
ATOM 1363 N N . SER A 1 180 ? -6.034 -0.807 29.857 1.00 88.06 180 SER A N 1
ATOM 1364 C CA . SER A 1 180 ? -7.300 -0.131 29.541 1.00 88.06 180 SER A CA 1
ATOM 1365 C C . SER A 1 180 ? -7.692 -0.228 28.062 1.00 88.06 180 SER A C 1
ATOM 1367 O O . SER A 1 180 ? -8.697 0.352 27.649 1.00 88.06 180 SER A O 1
ATOM 1369 N N . ALA A 1 181 ? -6.910 -0.953 27.257 1.00 85.69 181 ALA A N 1
ATOM 1370 C CA . ALA A 1 181 ? -7.074 -1.021 25.817 1.00 85.69 181 ALA A CA 1
ATOM 1371 C C . ALA A 1 181 ? -8.377 -1.734 25.473 1.00 85.69 181 ALA A C 1
ATOM 1373 O O . ALA A 1 181 ? -8.663 -2.843 25.936 1.00 85.69 181 ALA A O 1
ATOM 1374 N N . THR A 1 182 ? -9.148 -1.129 24.580 1.00 88.00 182 THR A N 1
ATOM 1375 C CA . THR A 1 182 ? -10.334 -1.785 24.048 1.00 88.00 182 THR A CA 1
ATOM 1376 C C . THR A 1 182 ? -9.932 -3.010 23.228 1.00 88.00 182 THR A C 1
ATOM 1378 O O . THR A 1 182 ? -8.866 -3.074 22.602 1.00 88.00 182 THR A O 1
ATOM 1381 N N . ARG A 1 183 ? -10.838 -3.993 23.143 1.00 88.44 183 ARG A N 1
ATOM 1382 C CA . ARG A 1 183 ? -10.638 -5.167 22.282 1.00 88.44 183 ARG A CA 1
ATOM 1383 C C . ARG A 1 183 ? -10.342 -4.759 20.834 1.00 88.44 183 ARG A C 1
ATOM 1385 O O . ARG A 1 183 ? -9.574 -5.448 20.168 1.00 88.44 183 ARG A O 1
ATOM 1392 N N . LEU A 1 184 ? -10.912 -3.654 20.346 1.00 89.50 184 LEU A N 1
ATOM 1393 C CA . LEU A 1 184 ? -10.677 -3.125 18.998 1.00 89.50 184 LEU A CA 1
ATOM 1394 C C . LEU A 1 184 ? -9.232 -2.647 18.801 1.00 89.50 184 LEU A C 1
ATOM 1396 O O . LEU A 1 184 ? -8.601 -3.032 17.818 1.00 89.50 184 LEU A O 1
ATOM 1400 N N . GLU A 1 185 ? -8.680 -1.885 19.746 1.00 90.50 185 GLU A N 1
ATOM 1401 C CA . GLU A 1 185 ? -7.299 -1.383 19.684 1.00 90.50 185 GLU A CA 1
ATOM 1402 C C . GLU A 1 185 ? -6.273 -2.518 19.713 1.00 90.50 185 GLU A C 1
ATOM 1404 O O . GLU A 1 185 ? -5.356 -2.548 18.890 1.00 90.50 185 GLU A O 1
ATOM 1409 N N . ALA A 1 186 ? -6.472 -3.501 20.599 1.00 92.06 186 ALA A N 1
ATOM 1410 C CA . ALA A 1 186 ? -5.619 -4.687 20.663 1.00 92.06 186 ALA A CA 1
ATOM 1411 C C . ALA A 1 186 ? -5.637 -5.476 19.342 1.00 92.06 186 ALA A C 1
ATOM 1413 O O . ALA A 1 186 ? -4.604 -5.934 18.854 1.00 92.06 186 ALA A O 1
ATOM 1414 N N . THR A 1 187 ? -6.815 -5.583 18.722 1.00 94.56 187 THR A N 1
ATOM 1415 C CA . THR A 1 187 ? -6.975 -6.226 17.411 1.00 94.56 187 THR A CA 1
ATOM 1416 C C . THR A 1 187 ? -6.223 -5.478 16.320 1.00 94.56 187 THR A C 1
ATOM 1418 O O . THR A 1 187 ? -5.557 -6.106 15.502 1.00 94.56 187 THR A O 1
ATOM 1421 N N . GLY A 1 188 ? -6.329 -4.146 16.299 1.00 94.31 188 GLY A N 1
ATOM 1422 C CA . GLY A 1 188 ? -5.676 -3.304 15.301 1.00 94.31 188 GLY A CA 1
ATOM 1423 C C . GLY A 1 188 ? -4.159 -3.481 15.305 1.00 94.31 188 GLY A C 1
ATOM 1424 O O . GLY A 1 188 ? -3.565 -3.730 14.258 1.00 94.31 188 GLY A O 1
ATOM 1425 N N . ILE A 1 189 ? -3.539 -3.468 16.487 1.00 94.56 189 ILE A N 1
ATOM 1426 C CA . ILE A 1 189 ? -2.099 -3.737 16.618 1.00 94.56 189 ILE A CA 1
ATOM 1427 C C . ILE A 1 189 ? -1.744 -5.154 16.202 1.00 94.56 189 ILE A C 1
ATOM 1429 O O . ILE A 1 189 ? -0.761 -5.344 15.490 1.00 94.56 189 ILE A O 1
ATOM 1433 N N . PHE A 1 190 ? -2.540 -6.146 16.596 1.00 95.75 190 PHE A N 1
ATOM 1434 C CA . PHE A 1 190 ? -2.287 -7.527 16.202 1.00 95.75 190 PHE A CA 1
ATOM 1435 C C . PHE A 1 190 ? -2.296 -7.703 14.675 1.00 95.75 190 PHE A C 1
ATOM 1437 O O . PHE A 1 190 ? -1.422 -8.373 14.128 1.00 95.75 190 PHE A O 1
ATOM 1444 N N . ILE A 1 191 ? -3.227 -7.045 13.977 1.00 97.25 191 ILE A N 1
ATOM 1445 C CA . ILE A 1 191 ? -3.278 -7.010 12.507 1.00 97.25 191 ILE A CA 1
ATOM 1446 C C . ILE A 1 191 ? -1.982 -6.410 11.935 1.00 97.25 191 ILE A C 1
ATOM 1448 O O . ILE A 1 191 ? -1.380 -7.002 11.039 1.00 97.25 191 ILE A O 1
ATOM 1452 N N . VAL A 1 192 ? -1.513 -5.277 12.473 1.00 96.62 192 VAL A N 1
ATOM 1453 C CA . VAL A 1 192 ? -0.266 -4.624 12.024 1.00 96.62 192 VAL A CA 1
ATOM 1454 C C . VAL A 1 192 ? 0.952 -5.519 12.245 1.00 96.62 192 VAL A C 1
ATOM 1456 O O . VAL A 1 192 ? 1.751 -5.697 11.328 1.00 96.62 192 VAL A O 1
ATOM 1459 N N . LEU A 1 193 ? 1.083 -6.120 13.428 1.00 96.56 193 LEU A N 1
ATOM 1460 C CA . LEU A 1 193 ? 2.199 -7.011 13.754 1.00 96.56 193 LEU A CA 1
ATOM 1461 C C . LEU A 1 193 ? 2.188 -8.287 12.902 1.00 96.56 193 LEU A C 1
ATOM 1463 O O . LEU A 1 193 ? 3.248 -8.780 12.532 1.00 96.56 193 LEU A O 1
ATOM 1467 N N . THR A 1 194 ? 1.003 -8.784 12.539 1.00 97.62 194 THR A N 1
ATOM 1468 C CA . THR A 1 194 ? 0.854 -9.942 11.645 1.00 97.62 194 THR A CA 1
ATOM 1469 C C . THR A 1 194 ? 1.291 -9.610 10.214 1.00 97.62 194 THR A C 1
ATOM 1471 O O . THR A 1 194 ? 1.941 -10.426 9.566 1.00 97.62 194 THR A O 1
ATOM 1474 N N . ALA A 1 195 ? 0.978 -8.408 9.717 1.00 97.19 195 ALA A N 1
ATOM 1475 C CA . ALA A 1 195 ? 1.392 -7.957 8.385 1.00 97.19 195 ALA A CA 1
ATOM 1476 C C . ALA A 1 195 ? 2.882 -7.567 8.312 1.00 97.19 195 ALA A C 1
ATOM 1478 O O . ALA A 1 195 ? 3.491 -7.630 7.243 1.00 97.19 195 ALA A O 1
ATOM 1479 N N . MET A 1 196 ? 3.477 -7.169 9.441 1.00 96.00 196 MET A N 1
ATOM 1480 C CA . MET A 1 196 ? 4.832 -6.621 9.529 1.00 96.00 196 MET A CA 1
ATOM 1481 C C . MET A 1 196 ? 5.939 -7.430 8.843 1.00 96.00 196 MET A C 1
ATOM 1483 O O . MET A 1 196 ? 6.681 -6.825 8.065 1.00 96.00 196 MET A O 1
ATOM 1487 N N . PRO A 1 197 ? 6.097 -8.749 9.065 1.00 96.62 197 PRO A N 1
ATOM 1488 C CA . PRO A 1 197 ? 7.179 -9.498 8.426 1.00 96.62 197 PRO A CA 1
ATOM 1489 C C . PRO A 1 197 ? 7.097 -9.446 6.894 1.00 96.62 197 PRO A C 1
ATOM 1491 O O . PRO A 1 197 ? 8.106 -9.204 6.234 1.00 96.62 197 PRO A O 1
ATOM 1494 N N . PHE A 1 198 ? 5.896 -9.581 6.329 1.00 96.81 198 PHE A N 1
ATOM 1495 C CA . PHE A 1 198 ? 5.670 -9.519 4.882 1.00 96.81 198 PHE A CA 1
ATOM 1496 C C . PHE A 1 198 ? 5.961 -8.117 4.333 1.00 96.81 198 PHE A C 1
ATOM 1498 O O . PHE A 1 198 ? 6.635 -7.957 3.315 1.00 96.81 198 PHE A O 1
ATOM 1505 N N . PHE A 1 199 ? 5.542 -7.084 5.066 1.00 93.88 199 PHE A N 1
ATOM 1506 C CA . PHE A 1 199 ? 5.817 -5.693 4.717 1.00 93.88 199 PHE A CA 1
ATOM 1507 C C . PHE A 1 199 ? 7.319 -5.378 4.679 1.00 93.88 199 PHE A C 1
ATOM 1509 O O . PHE A 1 199 ? 7.788 -4.669 3.789 1.00 93.88 199 PHE A O 1
ATOM 1516 N N . ILE A 1 200 ? 8.088 -5.921 5.628 1.00 94.31 200 ILE A N 1
ATOM 1517 C CA . ILE A 1 200 ? 9.543 -5.742 5.681 1.00 94.31 200 ILE A CA 1
ATOM 1518 C C . ILE A 1 200 ? 10.211 -6.418 4.485 1.00 94.31 200 ILE A C 1
ATOM 1520 O O . ILE A 1 200 ? 11.044 -5.788 3.836 1.00 94.31 200 ILE A O 1
ATOM 1524 N N . VAL A 1 201 ? 9.833 -7.657 4.148 1.00 95.50 201 VAL A N 1
ATOM 1525 C CA . VAL A 1 201 ? 10.385 -8.358 2.973 1.00 95.50 201 VAL A CA 1
ATOM 1526 C C . VAL A 1 201 ? 10.124 -7.562 1.694 1.00 95.50 201 VAL A C 1
ATOM 1528 O O . VAL A 1 201 ? 11.044 -7.357 0.898 1.00 95.50 201 VAL A O 1
ATOM 1531 N N . ARG A 1 202 ? 8.909 -7.022 1.542 1.00 93.75 202 ARG A N 1
ATOM 1532 C CA . ARG A 1 202 ? 8.571 -6.129 0.430 1.00 93.75 202 ARG A CA 1
ATOM 1533 C C . ARG A 1 202 ? 9.490 -4.911 0.375 1.00 93.75 202 ARG A C 1
ATOM 1535 O O . ARG A 1 202 ? 9.977 -4.549 -0.694 1.00 93.75 202 ARG A O 1
ATOM 1542 N N . PHE A 1 203 ? 9.753 -4.272 1.509 1.00 92.12 203 PHE A N 1
ATOM 15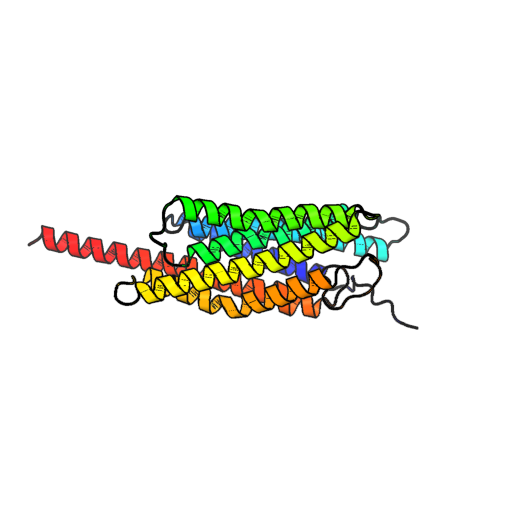43 C CA . PHE A 1 203 ? 10.636 -3.110 1.546 1.00 92.12 203 PHE A CA 1
ATOM 1544 C C . PHE A 1 203 ? 12.096 -3.433 1.257 1.00 92.12 203 PHE A C 1
ATOM 1546 O O . PHE A 1 203 ? 12.767 -2.633 0.608 1.00 92.12 203 PHE A O 1
ATOM 1553 N N . VAL A 1 204 ? 12.580 -4.601 1.680 1.00 93.56 204 VAL A N 1
ATOM 1554 C CA . VAL A 1 204 ? 13.916 -5.078 1.305 1.00 93.56 204 VAL A CA 1
ATOM 1555 C C . VAL A 1 204 ? 14.026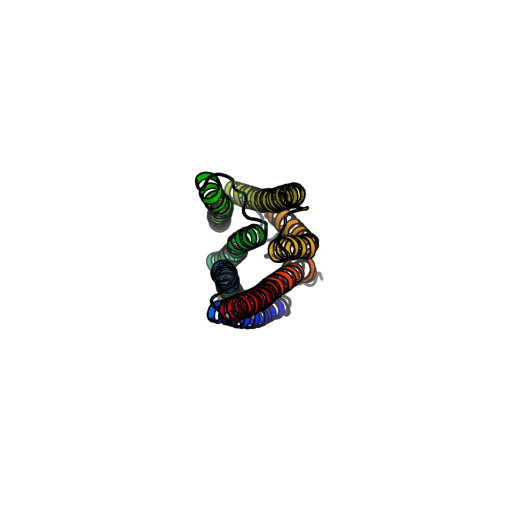 -5.174 -0.214 1.00 93.56 204 VAL A C 1
ATOM 1557 O O . VAL A 1 204 ? 15.011 -4.696 -0.773 1.00 93.56 204 VAL A O 1
ATOM 1560 N N . PHE A 1 205 ? 13.001 -5.706 -0.890 1.00 91.69 205 PHE A N 1
ATOM 1561 C CA . PHE A 1 205 ? 12.969 -5.718 -2.351 1.00 91.69 205 PHE A CA 1
ATOM 1562 C C . PHE A 1 205 ? 12.969 -4.303 -2.941 1.00 91.69 205 PHE A C 1
ATOM 1564 O O . PHE A 1 205 ? 13.791 -4.012 -3.802 1.00 91.69 205 PHE A O 1
ATOM 1571 N N . VAL A 1 206 ? 12.105 -3.402 -2.458 1.00 90.19 206 VAL A N 1
ATOM 1572 C CA . VAL A 1 206 ? 12.019 -2.018 -2.968 1.00 90.19 206 VAL A CA 1
ATOM 1573 C C . VAL A 1 206 ? 13.360 -1.292 -2.829 1.00 90.19 206 VAL A C 1
ATOM 1575 O O . VAL A 1 206 ? 13.816 -0.656 -3.778 1.00 90.19 206 VAL A O 1
ATOM 1578 N N . ILE A 1 207 ? 14.028 -1.428 -1.679 1.00 91.31 207 ILE A N 1
ATOM 1579 C CA . ILE A 1 207 ? 15.361 -0.865 -1.457 1.00 91.31 207 ILE A CA 1
ATOM 1580 C C . ILE A 1 207 ? 16.356 -1.509 -2.422 1.00 91.31 207 ILE A C 1
ATOM 1582 O O . ILE A 1 207 ? 16.999 -0.786 -3.178 1.00 91.31 207 ILE A O 1
ATOM 1586 N N . ALA A 1 208 ? 16.465 -2.839 -2.456 1.00 90.88 208 ALA A N 1
ATOM 1587 C CA . ALA A 1 208 ? 17.406 -3.533 -3.338 1.00 90.88 208 ALA A CA 1
ATOM 1588 C C . ALA A 1 208 ? 17.210 -3.140 -4.812 1.00 90.88 208 ALA A C 1
ATOM 1590 O O . ALA A 1 208 ? 18.185 -2.916 -5.531 1.00 90.88 208 ALA A O 1
ATOM 1591 N N . SER A 1 209 ? 15.957 -2.970 -5.232 1.00 87.88 209 SER A N 1
ATOM 1592 C CA . SER A 1 209 ? 15.597 -2.485 -6.558 1.00 87.88 209 SER A CA 1
ATOM 1593 C C . SER A 1 209 ? 16.038 -1.041 -6.784 1.00 87.88 209 SER A C 1
ATOM 1595 O O . SER A 1 209 ? 16.723 -0.758 -7.761 1.00 87.88 209 SER A O 1
ATOM 1597 N N . SER A 1 210 ? 15.774 -0.134 -5.835 1.00 87.56 210 SER A N 1
ATOM 1598 C CA . SER A 1 210 ? 16.231 1.264 -5.906 1.00 87.56 210 SER A CA 1
ATOM 1599 C C . SER A 1 210 ? 17.756 1.396 -5.995 1.00 87.56 210 SER A C 1
ATOM 1601 O O . SER A 1 210 ? 18.272 2.292 -6.661 1.00 87.56 210 SER A O 1
ATOM 1603 N N . PHE A 1 211 ? 18.493 0.482 -5.358 1.00 87.44 211 PHE A N 1
ATOM 1604 C CA . PHE A 1 211 ? 19.952 0.420 -5.432 1.00 87.44 211 PHE A CA 1
ATOM 1605 C C . PHE A 1 211 ? 20.475 -0.261 -6.692 1.00 87.44 211 PHE A C 1
ATOM 1607 O O . PHE A 1 211 ? 21.626 -0.037 -7.058 1.00 87.44 211 PHE A O 1
ATOM 1614 N N . SER A 1 212 ? 19.619 -1.020 -7.367 1.00 86.62 212 SER A N 1
ATOM 1615 C CA . SER A 1 212 ? 19.892 -1.617 -8.669 1.00 86.62 212 SER A CA 1
ATOM 1616 C C . SER A 1 212 ? 19.633 -0.654 -9.830 1.00 86.62 212 SER A C 1
ATOM 1618 O O . SER A 1 212 ? 20.059 -0.943 -10.943 1.00 86.62 212 SER A O 1
ATOM 1620 N N . LEU A 1 213 ? 18.978 0.495 -9.597 1.00 83.12 213 LEU A N 1
ATOM 1621 C CA . LEU A 1 213 ? 18.862 1.533 -10.622 1.00 83.12 213 LEU A CA 1
ATOM 1622 C C . LEU A 1 213 ? 20.253 2.052 -11.009 1.00 83.12 213 LEU A C 1
ATOM 1624 O O . LEU A 1 213 ? 21.039 2.490 -10.163 1.00 83.12 213 LEU A O 1
ATOM 1628 N N . THR A 1 214 ? 20.510 2.047 -12.311 1.00 81.44 214 THR A N 1
ATOM 1629 C CA . THR A 1 214 ? 21.781 2.423 -12.929 1.00 81.44 214 THR A CA 1
ATOM 1630 C C . THR A 1 214 ? 21.544 3.361 -14.109 1.00 81.44 214 THR A C 1
ATOM 1632 O O . THR A 1 214 ? 20.437 3.431 -14.650 1.00 81.44 214 THR A O 1
ATOM 1635 N N . THR A 1 215 ? 22.592 4.077 -14.515 1.00 78.69 215 THR A N 1
ATOM 1636 C CA . THR A 1 215 ? 22.601 4.887 -15.738 1.00 78.69 215 THR A CA 1
ATOM 1637 C C . THR A 1 215 ? 22.631 4.036 -17.007 1.00 78.69 215 THR A C 1
ATOM 1639 O O . THR A 1 215 ? 22.192 4.471 -18.069 1.00 78.69 215 THR A O 1
ATOM 1642 N N . ASN A 1 216 ? 23.096 2.789 -16.901 1.00 76.94 216 ASN A N 1
ATOM 1643 C CA . ASN A 1 216 ? 23.091 1.837 -18.001 1.00 76.94 216 ASN A CA 1
ATOM 1644 C C . ASN A 1 216 ? 21.790 1.022 -18.015 1.00 76.94 216 ASN A C 1
ATOM 1646 O O . ASN A 1 216 ? 21.730 -0.053 -17.426 1.00 76.94 216 ASN A O 1
ATOM 1650 N N . MET A 1 217 ? 20.772 1.500 -18.734 1.00 67.56 217 MET A N 1
ATOM 1651 C CA . MET A 1 217 ? 19.466 0.823 -18.841 1.00 67.56 217 MET A CA 1
ATOM 1652 C C . MET A 1 217 ? 19.520 -0.591 -19.458 1.00 67.56 217 MET A C 1
ATOM 1654 O O . MET A 1 217 ? 18.533 -1.314 -19.397 1.00 67.56 217 MET A O 1
ATOM 1658 N N . ASN A 1 218 ? 20.654 -1.002 -20.040 1.00 68.75 218 ASN A N 1
ATOM 1659 C CA . ASN A 1 218 ? 20.846 -2.345 -20.596 1.00 68.75 218 ASN A CA 1
ATOM 1660 C C . ASN A 1 218 ? 21.538 -3.316 -19.624 1.00 68.75 218 ASN A C 1
ATOM 1662 O O . ASN A 1 218 ? 21.714 -4.490 -19.958 1.00 68.75 218 ASN A O 1
ATOM 1666 N N . ALA A 1 219 ? 22.007 -2.843 -18.466 1.00 73.50 219 ALA A N 1
ATOM 1667 C CA . ALA A 1 219 ? 22.659 -3.699 -17.486 1.00 73.50 219 ALA A CA 1
ATOM 1668 C C . ALA A 1 219 ? 21.607 -4.511 -16.729 1.00 73.50 219 ALA A C 1
ATOM 1670 O O . ALA A 1 219 ? 20.726 -3.932 -16.110 1.00 73.50 219 ALA A O 1
ATOM 1671 N N . HIS A 1 220 ? 21.729 -5.840 -16.765 1.00 73.69 220 HIS A N 1
ATOM 1672 C CA . HIS A 1 220 ? 20.829 -6.730 -16.040 1.00 73.69 220 HIS A CA 1
ATOM 1673 C C . HIS A 1 220 ? 21.114 -6.691 -14.536 1.00 73.69 220 HIS A C 1
ATOM 1675 O O . HIS A 1 220 ? 22.199 -7.080 -14.090 1.00 73.69 220 HIS A O 1
ATOM 1681 N N . HIS A 1 221 ? 20.116 -6.304 -13.747 1.00 79.44 221 HIS A N 1
ATOM 1682 C CA . HIS A 1 221 ? 20.175 -6.337 -12.295 1.00 79.44 221 HIS A CA 1
ATOM 1683 C C . HIS A 1 221 ? 19.082 -7.228 -11.710 1.00 79.44 221 HIS A C 1
ATOM 1685 O O . HIS A 1 221 ? 17.894 -6.948 -11.819 1.00 79.44 221 HIS A O 1
ATOM 1691 N N . LYS A 1 222 ? 19.494 -8.267 -10.974 1.00 78.00 222 LYS A N 1
ATOM 1692 C CA . LYS A 1 222 ? 18.615 -9.299 -10.394 1.00 78.00 222 LYS A CA 1
ATOM 1693 C C . LYS A 1 222 ? 17.399 -8.754 -9.621 1.00 78.00 222 LYS A C 1
ATOM 1695 O O . LYS A 1 222 ? 16.344 -9.377 -9.658 1.00 78.00 222 LYS A O 1
ATOM 1700 N N . PHE A 1 223 ? 17.544 -7.616 -8.935 1.00 80.44 223 PHE A N 1
ATOM 1701 C CA . PHE A 1 223 ? 16.493 -6.982 -8.124 1.00 80.44 223 PHE A CA 1
ATOM 1702 C C . PHE A 1 223 ? 15.776 -5.817 -8.824 1.00 80.44 223 PHE A C 1
ATOM 1704 O O . PHE A 1 223 ? 14.970 -5.136 -8.195 1.00 80.44 223 PHE A O 1
ATOM 1711 N N . SER A 1 224 ? 16.060 -5.543 -10.096 1.00 78.44 224 SER A N 1
ATOM 1712 C CA . SER A 1 224 ? 15.403 -4.453 -10.819 1.00 78.44 224 SER A CA 1
ATOM 1713 C C . SER A 1 224 ? 13.931 -4.762 -11.099 1.00 78.44 224 SER A C 1
ATOM 1715 O O . SER A 1 224 ? 13.577 -5.892 -11.430 1.00 78.44 224 SER A O 1
ATOM 1717 N N . TYR A 1 225 ? 13.080 -3.737 -10.999 1.00 71.62 225 TYR A N 1
ATOM 1718 C CA . TYR A 1 225 ? 11.684 -3.800 -11.442 1.00 71.62 225 TYR A CA 1
ATOM 1719 C C . TYR A 1 225 ? 11.544 -3.952 -12.961 1.00 71.62 225 TYR A C 1
ATOM 1721 O O . TYR A 1 225 ? 10.508 -4.430 -13.410 1.00 71.62 225 TYR A O 1
ATOM 1729 N N . PHE A 1 226 ? 12.537 -3.500 -13.735 1.00 70.25 226 PHE A N 1
ATOM 1730 C CA . PHE A 1 226 ? 12.423 -3.327 -15.191 1.00 70.25 226 PHE A CA 1
ATOM 1731 C C . PHE A 1 226 ? 13.229 -4.312 -16.017 1.00 70.25 226 PHE A C 1
ATOM 1733 O O . PHE A 1 226 ? 13.032 -4.389 -17.222 1.00 70.25 226 PHE A O 1
ATOM 1740 N N . ASP A 1 227 ? 14.206 -4.968 -15.411 1.00 71.62 227 ASP A N 1
ATOM 1741 C CA . ASP A 1 227 ? 15.110 -5.867 -16.123 1.00 71.62 227 ASP A CA 1
ATOM 1742 C C . ASP A 1 227 ? 15.535 -7.065 -15.259 1.00 71.62 227 ASP A C 1
ATOM 1744 O O . ASP A 1 227 ? 16.333 -7.885 -15.705 1.00 71.62 227 ASP A O 1
ATOM 1748 N N . GLY A 1 228 ? 14.998 -7.189 -14.037 1.00 73.88 228 GLY A N 1
ATOM 1749 C CA . GLY A 1 228 ? 15.378 -8.205 -13.056 1.00 73.88 228 GLY A CA 1
ATOM 1750 C C . GLY A 1 228 ? 14.704 -9.568 -13.217 1.00 73.88 228 GLY A C 1
ATOM 1751 O O . GLY A 1 228 ? 13.999 -9.848 -14.180 1.00 73.88 228 GLY A O 1
ATOM 1752 N N . ASP A 1 229 ? 14.952 -10.463 -12.258 1.00 83.00 229 ASP A N 1
ATOM 1753 C CA . ASP A 1 229 ? 14.334 -11.793 -12.251 1.00 83.00 229 ASP A CA 1
ATOM 1754 C C . ASP A 1 229 ? 12.886 -11.696 -11.746 1.00 83.00 229 ASP A C 1
ATOM 1756 O O . ASP A 1 229 ? 12.637 -11.436 -10.560 1.00 83.00 229 ASP A O 1
ATOM 1760 N N . TRP A 1 230 ? 11.924 -11.957 -12.638 1.00 83.00 230 TRP A N 1
ATOM 1761 C CA . TRP A 1 230 ? 10.491 -11.925 -12.335 1.00 83.00 230 TRP A CA 1
ATOM 1762 C C . TRP A 1 230 ? 10.109 -12.797 -11.135 1.00 83.00 230 TRP A C 1
ATOM 1764 O O . TRP A 1 230 ? 9.157 -12.476 -10.428 1.00 83.00 230 TRP A O 1
ATOM 1774 N N . ARG A 1 231 ? 10.842 -13.885 -10.850 1.00 87.50 231 ARG A N 1
ATOM 1775 C CA . ARG A 1 231 ? 10.554 -14.768 -9.706 1.00 87.50 231 ARG A CA 1
ATOM 1776 C C . ARG A 1 231 ? 10.791 -14.061 -8.380 1.00 87.50 231 ARG A C 1
ATOM 1778 O O . ARG A 1 231 ? 10.080 -14.302 -7.403 1.00 87.50 231 ARG A O 1
ATOM 1785 N N . ILE A 1 232 ? 11.799 -13.197 -8.336 1.00 87.12 232 ILE A N 1
ATOM 1786 C CA . ILE A 1 232 ? 12.165 -12.441 -7.138 1.00 87.12 232 ILE A CA 1
ATOM 1787 C C . ILE A 1 232 ? 11.181 -11.301 -6.948 1.00 87.12 232 ILE A C 1
ATOM 1789 O O . ILE A 1 232 ? 10.673 -11.130 -5.844 1.00 87.12 232 ILE A O 1
ATOM 1793 N N . SER A 1 233 ? 10.854 -10.590 -8.030 1.00 86.12 233 SER A N 1
ATOM 1794 C CA . SER A 1 233 ? 9.801 -9.572 -8.016 1.00 86.12 233 SER A CA 1
ATOM 1795 C C . SER A 1 233 ? 8.468 -10.175 -7.554 1.00 86.12 233 SER A C 1
ATOM 1797 O O . SER A 1 233 ? 7.876 -9.725 -6.576 1.00 86.12 233 SER A O 1
ATOM 1799 N N . LEU A 1 234 ? 8.046 -11.296 -8.142 1.00 89.00 234 LEU A N 1
ATOM 1800 C CA . LEU A 1 234 ? 6.822 -11.987 -7.743 1.00 89.00 234 LEU A CA 1
ATOM 1801 C C . LEU A 1 234 ? 6.844 -12.399 -6.263 1.00 89.00 234 LEU A C 1
ATOM 1803 O O . LEU A 1 234 ? 5.899 -12.113 -5.535 1.00 89.00 234 LEU A O 1
ATOM 1807 N N . SER A 1 235 ? 7.903 -13.070 -5.803 1.00 91.62 235 SER A N 1
ATOM 1808 C CA . SER A 1 235 ? 7.941 -13.633 -4.445 1.00 91.62 235 SER A CA 1
ATOM 1809 C C . SER A 1 235 ? 8.149 -12.592 -3.347 1.00 91.62 235 SER A C 1
ATOM 1811 O O . SER A 1 235 ? 7.479 -12.670 -2.321 1.00 91.62 235 SER A O 1
ATOM 1813 N N . MET A 1 236 ? 9.061 -11.634 -3.531 1.00 93.31 236 MET A N 1
ATOM 1814 C CA . MET A 1 236 ? 9.410 -10.659 -2.495 1.00 93.31 236 MET A CA 1
ATOM 1815 C C . MET A 1 236 ? 8.561 -9.392 -2.552 1.00 93.31 236 MET A C 1
ATOM 1817 O O . MET A 1 236 ? 8.373 -8.765 -1.513 1.00 93.31 236 MET A O 1
ATOM 1821 N N . PHE A 1 237 ? 8.058 -9.004 -3.726 1.00 90.62 237 PHE A N 1
ATOM 1822 C CA . PHE A 1 237 ? 7.246 -7.799 -3.879 1.00 90.62 237 PHE A CA 1
ATOM 1823 C C . PHE A 1 237 ? 5.758 -8.132 -3.948 1.00 90.62 237 PHE A C 1
ATOM 1825 O O . PHE A 1 237 ? 5.031 -7.838 -3.001 1.00 90.62 237 PHE A O 1
ATOM 1832 N N . VAL A 1 238 ? 5.320 -8.798 -5.018 1.00 91.69 238 VAL A N 1
ATOM 1833 C CA . VAL A 1 238 ? 3.889 -8.986 -5.318 1.00 91.69 238 VAL A CA 1
ATOM 1834 C C . VAL A 1 238 ? 3.196 -9.865 -4.276 1.00 91.69 238 VAL A C 1
ATOM 1836 O O . VAL A 1 238 ? 2.218 -9.449 -3.662 1.00 91.69 238 VAL A O 1
ATOM 1839 N N . VAL A 1 239 ? 3.722 -11.066 -4.013 1.00 95.19 239 VAL A N 1
ATOM 1840 C CA . VAL A 1 239 ? 3.126 -12.011 -3.053 1.00 95.19 239 VAL A CA 1
ATOM 1841 C C . VAL A 1 239 ? 3.126 -11.436 -1.637 1.00 95.19 239 VAL A C 1
ATOM 1843 O O . VAL A 1 239 ? 2.128 -11.546 -0.928 1.00 95.19 239 VAL A O 1
ATOM 1846 N N . MET A 1 240 ? 4.220 -10.794 -1.220 1.00 96.50 240 MET A N 1
ATOM 1847 C CA . MET A 1 240 ? 4.299 -10.178 0.108 1.00 96.50 240 MET A CA 1
ATOM 1848 C C . MET A 1 240 ? 3.286 -9.043 0.262 1.00 96.50 240 MET A C 1
ATOM 1850 O O . MET A 1 240 ? 2.652 -8.926 1.310 1.00 96.50 240 MET A O 1
ATOM 1854 N N . GLU A 1 241 ? 3.094 -8.233 -0.780 1.00 94.56 241 GLU A N 1
ATOM 1855 C CA . GLU A 1 241 ? 2.076 -7.185 -0.787 1.00 94.56 241 GLU A CA 1
ATOM 1856 C C . GLU A 1 241 ? 0.657 -7.760 -0.730 1.00 94.56 241 GLU A C 1
ATOM 1858 O O . GLU A 1 241 ? -0.137 -7.308 0.094 1.00 94.56 241 GLU A O 1
ATOM 1863 N N . PHE A 1 242 ? 0.359 -8.818 -1.491 1.00 96.31 242 PHE A N 1
ATOM 1864 C CA . PHE A 1 242 ? -0.941 -9.492 -1.414 1.00 96.31 242 PHE A CA 1
ATOM 1865 C C . PHE A 1 242 ? -1.244 -9.990 -0.003 1.00 96.31 242 PHE A C 1
ATOM 1867 O O . PHE A 1 242 ? -2.347 -9.789 0.500 1.00 96.31 242 PHE A O 1
ATOM 1874 N N . VAL A 1 243 ? -0.270 -10.618 0.664 1.00 97.62 243 VAL A N 1
ATOM 1875 C CA . VAL A 1 243 ? -0.458 -11.112 2.035 1.00 97.62 243 VAL A CA 1
ATOM 1876 C C . VAL A 1 243 ? -0.758 -9.958 2.990 1.00 97.62 243 VAL A C 1
ATOM 1878 O O . VAL A 1 243 ? -1.702 -10.048 3.776 1.00 97.62 243 VAL A O 1
ATOM 1881 N N . VAL A 1 244 ? -0.009 -8.855 2.902 1.00 97.00 244 VAL A N 1
ATOM 1882 C CA . VAL A 1 244 ? -0.262 -7.648 3.705 1.00 97.00 244 VAL A CA 1
ATOM 1883 C C . VAL A 1 244 ? -1.688 -7.138 3.500 1.00 97.00 244 VAL A C 1
ATOM 1885 O O . VAL A 1 244 ? -2.390 -6.833 4.465 1.00 97.00 244 VAL A O 1
ATOM 1888 N N . GLU A 1 245 ? -2.131 -7.043 2.253 1.00 96.50 245 GLU A N 1
ATOM 1889 C CA . GLU A 1 245 ? -3.440 -6.490 1.926 1.00 96.50 245 GLU A CA 1
ATOM 1890 C C . GLU A 1 245 ? -4.590 -7.418 2.294 1.00 96.50 245 GLU A C 1
ATOM 1892 O O . GLU A 1 245 ? -5.619 -6.934 2.764 1.00 96.50 245 GLU A O 1
ATOM 1897 N N . ILE A 1 246 ? -4.408 -8.737 2.184 1.00 97.75 246 ILE A N 1
ATOM 1898 C CA . ILE A 1 246 ? -5.346 -9.723 2.731 1.00 97.75 246 ILE A CA 1
ATOM 1899 C C . ILE A 1 246 ? -5.468 -9.527 4.242 1.00 97.75 246 ILE A C 1
ATOM 1901 O O . ILE A 1 246 ? -6.584 -9.430 4.752 1.00 97.75 246 ILE A O 1
ATOM 1905 N N . VAL A 1 247 ? -4.343 -9.428 4.960 1.00 98.06 247 VAL A N 1
ATOM 1906 C CA . VAL A 1 247 ? -4.333 -9.231 6.418 1.00 98.06 247 VAL A CA 1
ATOM 1907 C C . VAL A 1 247 ? -5.057 -7.938 6.795 1.00 98.06 247 VAL A C 1
ATOM 1909 O O . VAL A 1 247 ? -5.885 -7.941 7.708 1.00 98.06 247 VAL A O 1
ATOM 1912 N N . TYR A 1 248 ? -4.816 -6.841 6.076 1.00 97.38 248 TYR A N 1
ATOM 1913 C CA . TYR A 1 248 ? -5.497 -5.570 6.320 1.00 97.38 248 TYR A CA 1
ATOM 1914 C C . TYR A 1 248 ? -6.975 -5.598 5.937 1.00 97.38 248 TYR A C 1
ATOM 1916 O O . TYR A 1 248 ? -7.802 -5.137 6.720 1.00 97.38 248 TYR A O 1
ATOM 1924 N N . CYS A 1 249 ? -7.343 -6.166 4.792 1.00 97.44 249 CYS A N 1
ATOM 1925 C CA . CYS A 1 249 ? -8.736 -6.292 4.373 1.00 97.44 249 CYS A CA 1
ATOM 1926 C C . CYS A 1 249 ? -9.536 -7.140 5.366 1.00 97.44 249 CYS A C 1
ATOM 1928 O O . CYS A 1 249 ? -10.570 -6.699 5.879 1.00 97.44 249 CYS A O 1
ATOM 1930 N N . PHE A 1 250 ? -9.012 -8.316 5.716 1.00 97.62 250 PHE A N 1
ATOM 1931 C CA . PHE A 1 250 ? -9.582 -9.173 6.749 1.00 97.62 250 PHE A CA 1
ATOM 1932 C C . PHE A 1 250 ? -9.676 -8.435 8.087 1.00 97.62 250 PHE A C 1
ATOM 1934 O O . PHE A 1 250 ? -10.717 -8.460 8.743 1.00 97.62 250 PHE A O 1
ATOM 1941 N N . GLY A 1 251 ? -8.620 -7.710 8.454 1.00 96.62 251 GLY A N 1
ATOM 1942 C CA . GLY A 1 251 ? -8.571 -6.879 9.645 1.00 96.62 251 GLY A CA 1
ATOM 1943 C C . GLY A 1 251 ? -9.684 -5.831 9.703 1.00 96.62 251 GLY A C 1
ATOM 1944 O O . GLY A 1 251 ? -10.339 -5.697 10.735 1.00 96.62 251 GLY A O 1
ATOM 1945 N N . VAL A 1 252 ? -9.956 -5.125 8.598 1.00 96.38 252 VAL A N 1
ATOM 1946 C CA . VAL A 1 252 ? -11.073 -4.167 8.512 1.00 96.38 252 VAL A CA 1
ATOM 1947 C C . VAL A 1 252 ? -12.407 -4.869 8.749 1.00 96.38 252 VAL A C 1
ATOM 1949 O O . VAL A 1 252 ? -13.193 -4.413 9.579 1.00 96.38 252 VAL A O 1
ATOM 1952 N N . HIS A 1 253 ? -12.667 -5.987 8.068 1.00 96.50 253 HIS A N 1
ATOM 1953 C CA . HIS A 1 253 ? -13.926 -6.726 8.222 1.00 96.50 253 HIS A CA 1
ATOM 1954 C C . HIS A 1 253 ? -14.110 -7.285 9.633 1.00 96.50 253 HIS A C 1
ATOM 1956 O O . HIS A 1 253 ? -15.212 -7.237 10.177 1.00 96.50 253 HIS A O 1
ATOM 1962 N N . LEU A 1 254 ? -13.035 -7.760 10.258 1.00 96.06 254 LEU A N 1
ATOM 1963 C CA . LEU A 1 254 ? -13.059 -8.249 11.630 1.00 96.06 254 LEU A CA 1
ATOM 1964 C C . LEU A 1 254 ? -13.359 -7.112 12.622 1.00 96.06 254 LEU A C 1
ATOM 1966 O O . LEU A 1 254 ? -14.184 -7.300 13.519 1.00 96.06 254 LEU A O 1
ATOM 1970 N N . LEU A 1 255 ? -12.761 -5.926 12.447 1.00 94.50 255 LEU A N 1
ATOM 1971 C CA . LEU A 1 255 ? -13.075 -4.751 13.271 1.00 94.50 255 LEU A CA 1
ATOM 1972 C C . LEU A 1 255 ? -14.545 -4.332 13.132 1.00 94.50 255 LEU A C 1
ATOM 1974 O O . LEU A 1 255 ? -15.203 -4.117 14.146 1.00 94.50 255 LEU A O 1
ATOM 1978 N N . ILE A 1 256 ? -15.079 -4.303 11.905 1.00 94.12 256 ILE A N 1
ATOM 1979 C CA . ILE A 1 256 ? -16.499 -4.005 11.643 1.00 94.12 256 ILE A CA 1
ATOM 1980 C C . ILE A 1 256 ? -17.412 -4.980 12.401 1.00 94.12 256 ILE A C 1
ATOM 1982 O O . ILE A 1 256 ? -18.381 -4.555 13.032 1.00 94.12 256 ILE A O 1
ATOM 1986 N N . SER A 1 257 ? -17.106 -6.280 12.362 1.00 94.12 257 SER A N 1
ATOM 1987 C CA . SER A 1 257 ? -17.890 -7.308 13.059 1.00 94.12 257 SER A CA 1
ATOM 1988 C C . SER A 1 257 ? -17.828 -7.157 14.581 1.00 94.12 257 SER A C 1
ATOM 1990 O O . SER A 1 257 ? -18.846 -7.313 15.252 1.00 94.12 257 SER A O 1
ATOM 1992 N N . ARG A 1 258 ? -16.660 -6.810 15.138 1.00 91.75 258 ARG A N 1
ATOM 1993 C CA . ARG A 1 258 ? -16.508 -6.572 16.585 1.00 91.75 258 ARG A CA 1
ATOM 1994 C C . ARG A 1 258 ? -17.256 -5.326 17.047 1.00 91.75 258 ARG A C 1
ATOM 1996 O O . ARG A 1 258 ? -17.909 -5.374 18.083 1.00 91.75 258 ARG A O 1
ATOM 2003 N N . GLU A 1 259 ? -17.218 -4.249 16.267 1.00 91.38 259 GLU A N 1
ATOM 2004 C CA . GLU A 1 259 ? -18.017 -3.052 16.548 1.00 91.38 259 GLU A CA 1
ATOM 2005 C C . GLU A 1 259 ? -19.512 -3.362 16.516 1.00 91.38 259 GLU A C 1
ATOM 2007 O O . GLU A 1 259 ? -20.257 -2.846 17.345 1.00 91.38 259 GLU A O 1
ATOM 2012 N N . ALA A 1 260 ? -19.966 -4.210 15.585 1.00 90.25 260 ALA A N 1
ATOM 2013 C CA . ALA A 1 260 ? -21.367 -4.621 15.520 1.00 90.25 260 ALA A CA 1
ATOM 2014 C C . ALA A 1 260 ? -21.811 -5.322 16.799 1.00 90.25 260 ALA A C 1
ATOM 2016 O O . ALA A 1 260 ? -22.811 -4.919 17.385 1.00 90.25 260 ALA A O 1
ATOM 2017 N N . GLN A 1 261 ? -21.025 -6.288 17.270 1.00 89.69 261 GLN A N 1
ATOM 2018 C CA . GLN A 1 261 ? -21.298 -7.006 18.515 1.00 89.69 261 GLN A CA 1
ATOM 2019 C C . GLN A 1 261 ? -21.339 -6.077 19.735 1.00 89.69 261 GLN A C 1
ATOM 2021 O O . GLN A 1 261 ? -22.225 -6.215 20.571 1.00 89.69 261 GLN A O 1
ATOM 2026 N N . GLN A 1 262 ? -20.419 -5.111 19.821 1.00 87.69 262 GLN A N 1
ATOM 2027 C CA . GLN A 1 262 ? -20.403 -4.145 20.924 1.00 87.69 262 GLN A CA 1
ATOM 2028 C C . GLN A 1 262 ? -21.632 -3.229 20.918 1.00 87.69 262 GLN A C 1
ATOM 2030 O O . GLN A 1 262 ? -22.187 -2.971 21.980 1.00 87.69 262 GLN A O 1
ATOM 2035 N N . SER A 1 263 ? -22.084 -2.777 19.740 1.00 87.88 263 SER A N 1
ATOM 2036 C CA . SER A 1 263 ? -23.301 -1.961 19.635 1.00 87.88 263 SER A CA 1
ATOM 2037 C C . SER A 1 263 ? -24.544 -2.715 20.113 1.00 87.88 263 SER A C 1
ATOM 2039 O O . SER A 1 263 ? -25.354 -2.134 20.826 1.00 87.88 263 SER A O 1
ATOM 2041 N N . PHE A 1 264 ? -24.683 -3.997 19.755 1.00 86.44 264 PHE A N 1
ATOM 2042 C CA . PHE A 1 264 ? -25.822 -4.813 20.189 1.00 86.44 264 PHE A CA 1
ATOM 2043 C C . PHE A 1 264 ? -25.838 -5.011 21.709 1.00 86.44 264 PHE A C 1
ATOM 2045 O O . PHE A 1 264 ? -26.844 -4.709 22.339 1.00 86.44 264 PHE A O 1
ATOM 2052 N N . ALA A 1 265 ? -24.703 -5.396 22.304 1.00 85.75 265 ALA A N 1
ATOM 2053 C CA . ALA A 1 265 ? -24.610 -5.594 23.752 1.00 85.75 265 ALA A CA 1
ATOM 2054 C C . ALA A 1 265 ? -24.984 -4.328 24.550 1.00 85.75 265 ALA A C 1
ATOM 2056 O O . ALA A 1 265 ? -25.687 -4.412 25.550 1.00 85.75 265 ALA A O 1
ATOM 2057 N N . SER A 1 266 ? -24.576 -3.142 24.079 1.00 85.00 266 SER A N 1
ATOM 2058 C CA . SER A 1 266 ? -24.924 -1.881 24.748 1.00 85.00 266 SER A CA 1
ATOM 2059 C C . SER A 1 266 ? -26.410 -1.508 24.662 1.00 85.00 266 SER A C 1
ATOM 2061 O O . SER A 1 266 ? -26.909 -0.805 25.537 1.00 85.00 266 SER A O 1
ATOM 2063 N N . SER A 1 267 ? -27.118 -1.942 23.614 1.00 85.56 267 SER A N 1
ATOM 2064 C CA . SER A 1 267 ? -28.552 -1.672 23.453 1.00 85.56 267 SER A CA 1
ATOM 2065 C C . SER A 1 267 ? -29.409 -2.556 24.360 1.00 85.56 267 SER A C 1
ATOM 2067 O O . SER A 1 267 ? -30.398 -2.075 24.916 1.00 85.56 267 SER A O 1
ATOM 2069 N N . ASP A 1 268 ? -29.005 -3.811 24.557 1.00 85.19 268 ASP A N 1
ATOM 2070 C CA . ASP A 1 268 ? -29.706 -4.742 25.445 1.00 85.19 268 ASP A CA 1
ATOM 2071 C C . ASP A 1 268 ? -29.607 -4.278 26.911 1.00 85.19 268 ASP A C 1
ATOM 2073 O O . ASP A 1 268 ? -30.625 -4.174 27.594 1.00 85.19 268 ASP A O 1
ATO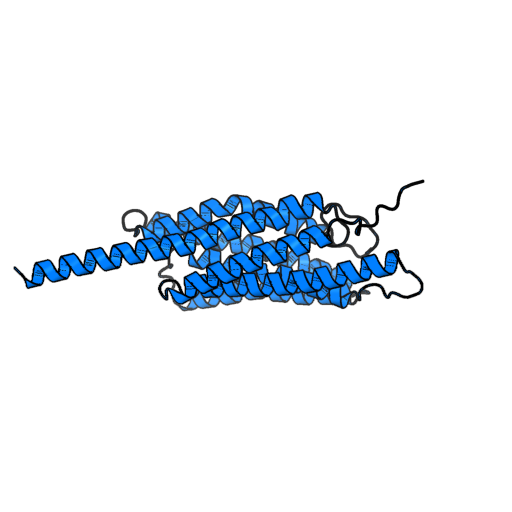M 2077 N N . GLU A 1 269 ? -28.413 -3.865 27.362 1.00 84.31 269 GLU A N 1
ATOM 2078 C CA . GLU A 1 269 ? -28.206 -3.320 28.717 1.00 84.31 269 GLU A CA 1
ATOM 2079 C C . GLU A 1 269 ? -29.000 -2.028 28.981 1.00 84.31 269 GLU A C 1
ATOM 2081 O O . GLU A 1 269 ? -29.427 -1.772 30.109 1.00 84.31 269 GLU A O 1
ATOM 2086 N N . ALA A 1 270 ? -29.181 -1.181 27.963 1.00 81.81 270 ALA A N 1
ATOM 2087 C CA . ALA A 1 270 ? -29.975 0.039 28.094 1.00 81.81 270 ALA A CA 1
ATOM 2088 C C . ALA A 1 270 ? -31.470 -0.275 28.254 1.00 81.81 270 ALA A C 1
ATOM 2090 O O . ALA A 1 270 ? -32.138 0.336 29.085 1.00 81.81 270 ALA A O 1
ATOM 2091 N N . THR A 1 271 ? -31.968 -1.261 27.505 1.00 84.06 271 THR A N 1
ATOM 2092 C CA . THR A 1 271 ? -33.375 -1.686 27.551 1.00 84.06 271 THR A CA 1
ATOM 2093 C C . THR A 1 271 ? -33.715 -2.336 28.895 1.00 84.06 271 THR A C 1
ATOM 2095 O O . THR A 1 271 ? -34.771 -2.068 29.462 1.00 84.06 271 THR A O 1
ATOM 2098 N N . GLU A 1 272 ? -32.800 -3.138 29.449 1.00 83.81 272 GLU A N 1
ATOM 2099 C CA . GLU A 1 272 ? -32.983 -3.763 30.764 1.00 83.81 272 GLU A CA 1
ATOM 2100 C C . GLU A 1 272 ? -33.115 -2.711 31.879 1.00 83.81 272 GLU A C 1
ATOM 2102 O O . GLU A 1 272 ? -34.008 -2.812 32.721 1.00 83.81 272 GLU A O 1
ATOM 2107 N N . LYS A 1 273 ? -32.304 -1.643 31.837 1.00 81.19 273 LYS A N 1
ATOM 2108 C CA . LYS A 1 273 ? -32.357 -0.545 32.820 1.00 81.19 273 LYS A CA 1
ATOM 2109 C C . LYS A 1 273 ? -33.615 0.318 32.743 1.00 81.19 273 LYS A C 1
ATOM 2111 O O . LYS A 1 273 ? -33.968 0.910 33.753 1.00 81.19 273 LYS A O 1
ATOM 2116 N N . GLU A 1 274 ? -34.267 0.429 31.587 1.00 81.19 274 GLU A N 1
ATOM 2117 C CA . GLU A 1 274 ? -35.549 1.148 31.472 1.00 81.19 274 GLU A CA 1
ATOM 2118 C C . GLU A 1 274 ? -36.737 0.320 31.987 1.00 81.19 274 GLU A C 1
ATOM 2120 O O . GLU A 1 274 ? -37.787 0.878 32.301 1.00 81.19 274 GLU A O 1
ATOM 2125 N N . SER A 1 275 ? -36.581 -1.005 32.073 1.00 82.00 275 SER A N 1
ATOM 2126 C CA . SER A 1 275 ? -37.631 -1.927 32.527 1.00 82.00 275 SER A CA 1
ATOM 2127 C C . SER A 1 275 ? -37.619 -2.233 34.032 1.00 82.00 275 SER A C 1
ATOM 2129 O O . SER A 1 275 ? -38.564 -2.856 34.521 1.00 82.00 275 SER A O 1
ATOM 2131 N N . ALA A 1 276 ? -36.570 -1.812 34.744 1.00 68.75 276 ALA A N 1
ATOM 2132 C CA . ALA A 1 276 ? -36.371 -2.010 36.182 1.00 68.75 276 ALA A CA 1
ATOM 2133 C C . ALA A 1 276 ? -36.682 -0.734 36.976 1.00 68.75 276 ALA A C 1
ATOM 2135 O O . ALA A 1 276 ? -37.292 -0.863 38.062 1.00 68.75 276 ALA A O 1
#

Secondary structure (DSSP, 8-state):
------TT-SSHHHHHHHHHHHHHHHHHHHHHHHHT-SSHHHHHHHHHHHHHHHHHHHHHHHHHHHHHHHHH-TTT-PPPPHHHHHHHHHHHHHTHHHHHHHHHHHSPPP-S-HHHHHHHHHHHHHHHHHHHHHHHHHHH-GGGHHHHHHHHHHHHHHHHHHHHHHHHHHHHHHHHSTTT--HHHHHHHHHHHHHHHHHHHHHHHHHHHHHH--S-TTS--TT-TTTS-HHHIIIIIIHHHHHHHHHHHHHHHHHHHHHHHHHHHHHHHHHHHHH-